Protein AF-A0A2P2E5T2-F1 (afdb_monomer_lite)

Organism: NCBI:txid1445552

Radius of gyration: 20.39 Å; chains: 1; bounding box: 42×88×39 Å

pLDDT: mean 71.61, std 16.49, range [34.34, 92.88]

Sequence (188 aa):
MNSSIAATALTLLLHASSPWVIGQEREVDQGIYMTFQSEQDGWRIWRIDTKAGVECKAAKSAIGRPHATPLGYKDVLDGPAPRTEISAYMTFAIPYGPPAELRLAQDWFGTYRSGETQFRGVGERFFRSMDELQTNRKGLKIIEVNNVSWEYPALHLGMSEINAQFDLTGIDWAEAQVLACYKKNGSR

Foldseek 3Di:
DDDDPDPPPPPPPPPPPPDADAQDWDDPDDQWIKHFHDDDPQKTWIWIQHPVFIWIKIKHFFPPDPDDDGPPDPPDDLDQTWMKMKTWDWDDPPPDDDDTDIDIDIDGDDSDPDWFKWKDQVVGDTDRDPVVCVVPVVPRQKMKIWIWDAPDNVVSHRIDIDITMDGCVCVVVRNVVSVVVCVVTVPD

Structure (mmCIF, N/CA/C/O backbone):
data_AF-A0A2P2E5T2-F1
#
_entry.id   AF-A0A2P2E5T2-F1
#
loop_
_atom_site.group_PDB
_atom_site.id
_atom_site.type_symbol
_atom_site.label_atom_id
_atom_site.label_alt_id
_atom_site.label_comp_id
_atom_site.label_asym_id
_atom_site.label_entity_id
_atom_site.label_seq_id
_atom_site.pdbx_PDB_ins_code
_atom_site.Cartn_x
_atom_site.Cartn_y
_atom_site.Cartn_z
_atom_site.occupancy
_atom_site.B_iso_or_equiv
_atom_site.auth_seq_id
_atom_site.auth_comp_id
_atom_site.auth_asym_id
_atom_site.auth_atom_id
_atom_site.pdbx_PDB_model_num
ATOM 1 N N . MET A 1 1 ? -18.827 -61.818 -14.696 1.00 40.28 1 MET A N 1
ATOM 2 C CA . MET A 1 1 ? -19.017 -60.511 -15.359 1.00 40.28 1 MET A CA 1
ATOM 3 C C . MET A 1 1 ? -18.487 -59.462 -14.398 1.00 40.28 1 MET A C 1
ATOM 5 O O . MET A 1 1 ? -19.160 -59.154 -13.427 1.00 40.28 1 MET A O 1
ATOM 9 N N . ASN A 1 2 ? -17.236 -59.040 -14.590 1.00 38.91 2 ASN A N 1
ATOM 10 C CA . ASN A 1 2 ? -16.532 -58.130 -13.686 1.00 38.91 2 ASN A CA 1
ATOM 11 C C . ASN A 1 2 ? -16.528 -56.737 -14.312 1.00 38.91 2 ASN A C 1
ATOM 13 O O . ASN A 1 2 ? -15.791 -56.498 -15.265 1.00 38.91 2 ASN A O 1
ATOM 17 N N . SER A 1 3 ? -17.351 -55.835 -13.791 1.00 41.19 3 SER A N 1
ATOM 18 C CA . SER A 1 3 ? -17.330 -54.425 -14.174 1.00 41.19 3 SER A CA 1
ATOM 19 C C . SER A 1 3 ? -16.489 -53.657 -13.160 1.00 41.19 3 SER A C 1
ATOM 21 O O . SER A 1 3 ? -16.992 -53.182 -12.147 1.00 41.19 3 SER A O 1
ATOM 23 N N . SER A 1 4 ? -15.185 -53.566 -13.426 1.00 44.66 4 SER A N 1
ATOM 24 C CA . SER A 1 4 ? -14.295 -52.615 -12.759 1.00 44.66 4 SER A CA 1
ATOM 25 C C . SER A 1 4 ? -14.594 -51.215 -13.289 1.00 44.66 4 SER A C 1
ATOM 27 O O . SER A 1 4 ? -14.229 -50.879 -14.413 1.00 44.66 4 SER A O 1
ATOM 29 N N . ILE A 1 5 ? -15.264 -50.396 -12.482 1.00 52.09 5 ILE A N 1
ATOM 30 C CA . ILE A 1 5 ? -15.344 -48.954 -12.715 1.00 52.09 5 ILE A CA 1
ATOM 31 C C . ILE A 1 5 ? -14.012 -48.373 -12.243 1.00 52.09 5 ILE A C 1
ATOM 33 O O . ILE A 1 5 ? -13.738 -48.295 -11.046 1.00 52.09 5 ILE A O 1
ATOM 37 N N . ALA A 1 6 ? -13.150 -48.038 -13.200 1.00 48.81 6 ALA A N 1
ATOM 38 C CA . ALA A 1 6 ? -11.916 -47.316 -12.948 1.00 48.81 6 ALA A CA 1
ATOM 39 C C . ALA A 1 6 ? -12.261 -45.912 -12.433 1.00 48.81 6 ALA A C 1
ATOM 41 O O . ALA A 1 6 ? -12.835 -45.096 -13.151 1.00 48.81 6 ALA A O 1
ATOM 42 N N . ALA A 1 7 ? -11.918 -45.639 -11.176 1.00 49.28 7 ALA A N 1
ATOM 43 C CA . ALA A 1 7 ? -11.944 -44.297 -10.622 1.00 49.28 7 ALA A CA 1
ATOM 44 C C . ALA A 1 7 ? -10.795 -43.494 -11.246 1.00 49.28 7 ALA A C 1
ATOM 46 O O . ALA A 1 7 ? -9.635 -43.632 -10.860 1.00 49.28 7 ALA A O 1
ATOM 47 N N . THR A 1 8 ? -11.105 -42.670 -12.243 1.00 49.97 8 THR A N 1
ATOM 48 C CA . THR A 1 8 ? -10.179 -41.651 -12.735 1.00 49.97 8 THR A CA 1
ATOM 49 C C . THR A 1 8 ? -10.057 -40.573 -11.659 1.00 49.97 8 THR A C 1
ATOM 51 O O . THR A 1 8 ? -10.902 -39.688 -11.547 1.00 49.97 8 THR A O 1
ATOM 54 N N . ALA A 1 9 ? -9.021 -40.669 -10.826 1.00 50.06 9 ALA A N 1
ATOM 55 C CA . ALA A 1 9 ? -8.616 -39.587 -9.941 1.00 50.06 9 ALA A CA 1
ATOM 56 C C . ALA A 1 9 ? -8.079 -38.441 -10.809 1.00 50.06 9 ALA A C 1
ATOM 58 O O . ALA A 1 9 ? -6.946 -38.475 -11.285 1.00 50.06 9 ALA A O 1
ATOM 59 N N . LEU A 1 10 ? -8.928 -37.448 -11.066 1.00 46.69 10 LEU A N 1
ATOM 60 C CA . LEU A 1 10 ? -8.540 -36.200 -11.704 1.00 46.69 10 LEU A CA 1
ATOM 61 C C . LEU A 1 10 ? -7.754 -35.377 -10.674 1.00 46.69 10 LEU A C 1
ATOM 63 O O . LEU A 1 10 ? -8.331 -34.666 -9.853 1.00 46.69 10 LEU A O 1
ATOM 67 N N . THR A 1 11 ? -6.430 -35.508 -10.674 1.00 45.78 11 THR A N 1
ATOM 68 C CA . THR A 1 11 ? -5.537 -34.625 -9.921 1.00 45.78 11 THR A CA 1
ATOM 69 C C . THR A 1 11 ? -5.628 -33.235 -10.546 1.00 45.78 11 THR A C 1
ATOM 71 O O . THR A 1 11 ? -4.934 -32.924 -11.513 1.00 45.78 11 THR A O 1
ATOM 74 N N . LEU A 1 12 ? -6.513 -32.386 -10.016 1.00 42.38 12 LEU A N 1
ATOM 75 C CA . LEU A 1 12 ? -6.418 -30.948 -10.228 1.00 42.38 12 LEU A CA 1
ATOM 76 C C . LEU A 1 12 ? -5.075 -30.497 -9.649 1.00 42.38 12 LEU A C 1
ATOM 78 O O . LEU A 1 12 ? -4.926 -30.319 -8.441 1.00 42.38 12 LEU A O 1
ATOM 82 N N . LEU A 1 13 ? -4.092 -30.323 -10.530 1.00 36.69 13 LEU A N 1
ATOM 83 C CA . LEU A 1 13 ? -2.918 -29.503 -10.277 1.00 36.69 13 LEU A CA 1
ATOM 84 C C . LEU A 1 13 ? -3.413 -28.070 -10.062 1.00 36.69 13 LEU A C 1
ATOM 86 O O . LEU A 1 13 ? -3.475 -27.261 -10.991 1.00 36.69 13 LEU A O 1
ATOM 90 N N . LEU A 1 14 ? -3.795 -27.773 -8.818 1.00 40.16 14 LEU A N 1
ATOM 91 C CA . LEU A 1 14 ? -3.756 -26.425 -8.276 1.00 40.16 14 LEU A CA 1
ATOM 92 C C . LEU A 1 14 ? -2.361 -25.897 -8.603 1.00 40.16 14 LEU A C 1
ATOM 94 O O . LEU A 1 14 ? -1.375 -26.306 -7.989 1.00 40.16 14 LEU A O 1
ATOM 98 N N . HIS A 1 15 ? -2.277 -25.031 -9.611 1.00 36.50 15 HIS A N 1
ATOM 99 C CA . HIS A 1 15 ? -1.115 -24.191 -9.845 1.00 36.50 15 HIS A CA 1
ATOM 100 C C . HIS A 1 15 ? -1.043 -23.222 -8.665 1.00 36.50 15 HIS A C 1
ATOM 102 O O . HIS A 1 15 ? -1.437 -22.063 -8.762 1.00 36.50 15 HIS A O 1
ATOM 108 N N . ALA A 1 16 ? -0.611 -23.730 -7.510 1.00 41.41 16 ALA A N 1
ATOM 109 C CA . ALA A 1 16 ? -0.182 -22.909 -6.404 1.00 41.41 16 ALA A CA 1
ATOM 110 C C . ALA A 1 16 ? 0.998 -22.109 -6.948 1.00 41.41 16 ALA A C 1
ATOM 112 O O . ALA A 1 16 ? 2.084 -22.647 -7.174 1.00 41.41 16 ALA A O 1
ATOM 113 N N . SER A 1 17 ? 0.742 -20.845 -7.270 1.00 52.97 17 SER A N 1
ATOM 114 C CA . SER A 1 17 ? 1.774 -19.888 -7.626 1.00 52.97 17 SER A CA 1
ATOM 115 C C . SER A 1 17 ? 2.878 -19.996 -6.579 1.00 52.97 17 SER A C 1
ATOM 117 O O . SER A 1 17 ? 2.622 -19.858 -5.383 1.00 52.97 17 SER A O 1
ATOM 119 N N . SER A 1 18 ? 4.098 -20.327 -7.018 1.00 55.28 18 SER A N 1
ATOM 120 C CA . SER A 1 18 ? 5.214 -20.502 -6.089 1.00 55.28 18 SER A CA 1
ATOM 121 C C . SER A 1 18 ? 5.335 -19.236 -5.240 1.00 55.28 18 SER A C 1
ATOM 123 O O . SER A 1 18 ? 5.485 -18.151 -5.831 1.00 55.28 18 SER A O 1
ATOM 125 N N . PRO A 1 19 ? 5.294 -19.350 -3.897 1.00 72.00 19 PRO A N 1
ATOM 126 C CA . PRO A 1 19 ? 5.387 -18.196 -3.018 1.00 72.00 19 PRO A CA 1
ATOM 127 C C . PRO A 1 19 ? 6.663 -17.412 -3.339 1.00 72.00 19 PRO A C 1
ATOM 129 O O . PRO A 1 19 ? 7.672 -17.981 -3.768 1.00 72.00 19 PRO A O 1
ATOM 132 N N . TRP A 1 20 ? 6.593 -16.090 -3.214 1.00 77.12 20 TRP A N 1
ATOM 133 C CA . TRP A 1 20 ? 7.756 -15.229 -3.397 1.00 77.12 20 TRP A CA 1
ATOM 134 C C . TRP A 1 20 ? 8.713 -15.413 -2.227 1.00 77.12 20 TRP A C 1
ATOM 136 O O . TRP A 1 20 ? 8.290 -15.401 -1.073 1.00 77.12 20 TRP A O 1
ATOM 146 N N . VAL A 1 21 ? 9.999 -15.563 -2.527 1.00 86.56 21 VAL A N 1
ATOM 147 C CA . VAL A 1 21 ? 11.058 -15.581 -1.512 1.00 86.56 21 VAL A CA 1
ATOM 148 C C . VAL A 1 21 ? 11.613 -14.168 -1.360 1.00 86.56 21 VAL A C 1
ATOM 150 O O . VAL A 1 21 ? 11.714 -13.431 -2.339 1.00 86.56 21 VAL A O 1
ATOM 153 N N . ILE A 1 22 ? 11.964 -13.764 -0.141 1.00 89.00 22 ILE A N 1
ATOM 154 C CA . ILE A 1 22 ? 12.614 -12.469 0.093 1.00 89.00 22 ILE A CA 1
ATOM 155 C C . ILE A 1 22 ? 13.922 -12.395 -0.717 1.00 89.00 22 ILE A C 1
ATOM 157 O O . ILE A 1 22 ? 14.701 -13.345 -0.750 1.00 89.00 22 ILE A O 1
ATOM 161 N N . GLY A 1 23 ? 14.145 -11.267 -1.388 1.00 89.06 23 GLY A N 1
ATOM 162 C CA . GLY A 1 23 ? 15.244 -11.025 -2.323 1.00 89.06 23 GLY A CA 1
ATOM 163 C C . GLY A 1 23 ? 14.995 -11.551 -3.738 1.00 89.06 23 GLY A C 1
ATOM 164 O O . GLY A 1 23 ? 15.795 -11.281 -4.629 1.00 89.06 23 GLY A O 1
ATOM 165 N N . GLN A 1 24 ? 13.900 -12.280 -3.975 1.00 86.44 24 GLN A N 1
ATOM 166 C CA . GLN A 1 24 ? 13.587 -12.803 -5.297 1.00 86.44 24 GLN A CA 1
ATOM 167 C C . GLN A 1 24 ? 13.090 -11.697 -6.223 1.00 86.44 24 GLN A C 1
ATOM 169 O O . GLN A 1 24 ? 12.096 -11.035 -5.919 1.00 86.44 24 GLN A O 1
ATOM 174 N N . GLU A 1 25 ? 13.741 -11.573 -7.376 1.00 89.69 25 GLU A N 1
ATOM 175 C CA . GLU A 1 25 ? 13.300 -10.754 -8.500 1.00 89.69 25 GLU A CA 1
ATOM 176 C C . GLU A 1 25 ? 12.585 -11.628 -9.543 1.00 89.69 25 GLU A C 1
ATOM 178 O O . GLU A 1 25 ? 13.016 -12.752 -9.820 1.00 89.69 25 GLU A O 1
ATOM 183 N N . ARG A 1 26 ? 11.480 -11.138 -10.113 1.00 86.25 26 ARG A N 1
ATOM 184 C CA . ARG A 1 26 ? 10.852 -11.726 -11.308 1.00 86.25 26 ARG A CA 1
ATOM 185 C C . ARG A 1 26 ? 10.337 -10.618 -12.221 1.00 86.25 26 ARG A C 1
ATOM 187 O O . ARG A 1 26 ? 9.855 -9.595 -11.735 1.00 86.25 26 ARG A O 1
ATOM 194 N N . GLU A 1 27 ? 10.389 -10.852 -13.527 1.00 86.25 27 GLU A N 1
ATOM 195 C CA . GLU A 1 27 ? 9.642 -10.050 -14.497 1.00 86.25 27 GLU A CA 1
ATOM 196 C C . GLU A 1 27 ? 8.159 -10.411 -14.383 1.00 86.25 27 GLU A C 1
ATOM 198 O O . GLU A 1 27 ? 7.797 -11.589 -14.434 1.00 86.25 27 GLU A O 1
ATOM 203 N N . VAL A 1 28 ? 7.315 -9.410 -14.149 1.00 77.25 28 VAL A N 1
ATOM 204 C CA . VAL A 1 28 ? 5.865 -9.597 -13.956 1.00 77.25 28 VAL A CA 1
ATOM 205 C C . VAL A 1 28 ? 5.050 -9.080 -15.133 1.00 77.25 28 VAL A C 1
ATOM 207 O O . VAL A 1 28 ? 3.918 -9.511 -15.319 1.00 77.25 28 VAL A O 1
ATOM 210 N N . ASP A 1 29 ? 5.642 -8.190 -15.923 1.00 77.69 29 ASP A N 1
ATOM 211 C CA . ASP A 1 29 ? 5.148 -7.708 -17.206 1.00 77.69 29 ASP A CA 1
ATOM 212 C C . ASP A 1 29 ? 6.347 -7.186 -18.015 1.00 77.69 29 ASP A C 1
ATOM 214 O O . ASP A 1 29 ? 7.439 -7.020 -17.467 1.00 77.69 29 ASP A O 1
ATOM 218 N N . GLN A 1 30 ? 6.167 -6.929 -19.308 1.00 81.50 30 GLN A N 1
ATOM 219 C CA . GLN A 1 30 ? 7.235 -6.554 -20.225 1.00 81.50 30 GLN A CA 1
ATOM 220 C C . GLN A 1 30 ? 8.014 -5.321 -19.736 1.00 81.50 30 GLN A C 1
ATOM 222 O O . GLN A 1 30 ? 7.558 -4.179 -19.830 1.00 81.50 30 GLN A O 1
ATOM 227 N N . GLY A 1 31 ? 9.253 -5.541 -19.285 1.00 83.19 31 GLY A N 1
ATOM 228 C CA . GLY A 1 31 ? 10.113 -4.482 -18.754 1.00 83.19 31 GLY A CA 1
ATOM 229 C C . GLY A 1 31 ? 9.682 -3.943 -17.385 1.00 83.19 31 GLY A C 1
ATOM 230 O O . GLY A 1 31 ? 10.078 -2.828 -17.030 1.00 83.19 31 GLY A O 1
ATOM 231 N N . ILE A 1 32 ? 8.877 -4.711 -16.647 1.00 83.75 32 ILE A N 1
ATOM 232 C CA . ILE A 1 32 ? 8.478 -4.458 -15.263 1.00 83.75 32 ILE A CA 1
ATOM 233 C C . ILE A 1 32 ? 8.984 -5.612 -14.404 1.00 83.75 32 ILE A C 1
ATOM 235 O O . ILE A 1 32 ? 8.483 -6.738 -14.463 1.00 83.75 32 ILE A O 1
ATOM 239 N N . TYR A 1 33 ? 9.970 -5.310 -13.570 1.00 86.75 33 TYR A N 1
ATOM 240 C CA . TYR A 1 33 ? 10.569 -6.261 -12.647 1.00 86.75 33 TYR A CA 1
ATOM 241 C C . TYR A 1 33 ? 10.114 -5.959 -11.233 1.00 86.75 33 TYR A C 1
ATOM 243 O O . TYR A 1 33 ? 10.013 -4.809 -10.816 1.00 86.75 33 TYR A O 1
ATOM 251 N N . MET A 1 34 ? 9.844 -7.010 -10.477 1.00 87.12 34 MET A N 1
ATOM 252 C CA . MET A 1 34 ? 9.462 -6.902 -9.083 1.00 87.12 34 MET A CA 1
ATOM 253 C C . MET A 1 34 ? 10.406 -7.684 -8.209 1.00 87.12 34 MET A C 1
ATOM 255 O O . MET A 1 34 ? 10.694 -8.841 -8.498 1.00 87.12 34 MET A O 1
ATOM 259 N N . THR A 1 35 ? 10.799 -7.081 -7.092 1.00 88.88 35 THR A N 1
ATOM 260 C CA . THR A 1 35 ? 11.558 -7.747 -6.038 1.00 88.88 35 THR A CA 1
ATOM 261 C C . THR A 1 35 ? 10.802 -7.706 -4.717 1.00 88.88 35 THR A C 1
ATOM 263 O O . THR A 1 35 ? 10.413 -6.629 -4.254 1.00 88.88 35 THR A O 1
ATOM 266 N N . PHE A 1 36 ? 10.656 -8.862 -4.071 1.00 88.12 36 PHE A N 1
ATOM 267 C CA . PHE A 1 36 ? 10.138 -8.947 -2.706 1.00 88.12 36 PHE A CA 1
ATOM 268 C C . PHE A 1 36 ? 11.248 -8.601 -1.703 1.00 88.12 36 PHE A C 1
ATOM 270 O O . PHE A 1 36 ? 12.168 -9.385 -1.510 1.00 88.12 36 PHE A O 1
ATOM 277 N N . GLN A 1 37 ? 11.217 -7.417 -1.095 1.00 90.06 37 GLN A N 1
ATOM 278 C CA . GLN A 1 37 ? 12.341 -6.884 -0.312 1.00 90.06 37 GLN A CA 1
ATOM 279 C C . GLN A 1 37 ? 12.358 -7.364 1.141 1.00 90.06 37 GLN A C 1
ATOM 281 O O . GLN A 1 37 ? 13.417 -7.704 1.663 1.00 90.06 37 GLN A O 1
ATOM 286 N N . SER A 1 38 ? 11.207 -7.356 1.808 1.00 90.88 38 SER A N 1
ATOM 287 C CA . SER A 1 38 ? 11.093 -7.705 3.227 1.00 90.88 38 SER A CA 1
ATOM 288 C C . SER A 1 38 ? 9.635 -7.900 3.636 1.00 90.88 38 SER A C 1
ATOM 290 O O . SER A 1 38 ? 8.719 -7.442 2.948 1.00 90.88 38 SER A O 1
ATOM 292 N N . GLU A 1 39 ? 9.418 -8.570 4.768 1.00 90.25 39 GLU A N 1
ATOM 293 C CA . GLU A 1 39 ? 8.099 -8.753 5.375 1.00 90.25 39 GLU A CA 1
ATOM 294 C C . GLU A 1 39 ? 8.172 -8.614 6.898 1.00 90.25 39 GLU A C 1
ATOM 296 O O . GLU A 1 39 ? 9.103 -9.128 7.520 1.00 90.25 39 GLU A O 1
ATOM 301 N N . GLN A 1 40 ? 7.187 -7.935 7.489 1.00 91.06 40 GLN A N 1
ATOM 302 C CA . GLN A 1 40 ? 6.985 -7.867 8.936 1.00 91.06 40 GLN A CA 1
ATOM 303 C C . GLN A 1 40 ? 5.499 -7.652 9.242 1.00 91.06 40 GLN A C 1
ATOM 305 O O . GLN A 1 40 ? 4.845 -6.843 8.590 1.00 91.06 40 GLN A O 1
ATOM 310 N N . ASP A 1 41 ? 4.950 -8.373 10.222 1.00 89.44 41 ASP A N 1
ATOM 311 C CA . ASP A 1 41 ? 3.556 -8.219 10.674 1.00 89.44 41 ASP A CA 1
ATOM 312 C C . ASP A 1 41 ? 2.523 -8.288 9.524 1.00 89.44 41 ASP A C 1
ATOM 314 O O . ASP A 1 41 ? 1.512 -7.581 9.510 1.00 89.44 41 ASP A O 1
ATOM 318 N N . GLY A 1 42 ? 2.798 -9.121 8.512 1.00 82.56 42 GLY A N 1
ATOM 319 C CA . GLY A 1 42 ? 1.972 -9.294 7.311 1.00 82.56 42 GLY A CA 1
ATOM 320 C C . GLY A 1 42 ? 2.083 -8.177 6.263 1.00 82.56 42 GLY A C 1
ATOM 321 O O . GLY A 1 42 ? 1.465 -8.289 5.202 1.00 82.56 42 GLY A O 1
ATOM 322 N N . TRP A 1 43 ? 2.862 -7.124 6.524 1.00 86.50 43 TRP A N 1
ATOM 323 C CA . TRP A 1 43 ? 3.235 -6.115 5.534 1.00 86.50 43 TRP A CA 1
ATOM 324 C C . TRP A 1 43 ? 4.389 -6.611 4.677 1.00 86.50 43 TRP A C 1
ATOM 326 O O . TRP A 1 43 ? 5.412 -7.036 5.206 1.00 86.50 43 TRP A O 1
ATOM 336 N N . ARG A 1 44 ? 4.257 -6.490 3.357 1.00 86.38 44 ARG A N 1
ATOM 337 C CA . ARG A 1 44 ? 5.297 -6.849 2.387 1.00 86.38 44 ARG A CA 1
ATOM 338 C C . ARG A 1 44 ? 5.807 -5.639 1.648 1.00 86.38 44 ARG A C 1
ATOM 340 O O . ARG A 1 44 ? 5.004 -4.899 1.087 1.00 86.38 44 ARG A O 1
ATOM 347 N N . ILE A 1 45 ? 7.124 -5.498 1.590 1.00 88.12 45 ILE A N 1
ATOM 348 C CA . ILE A 1 45 ? 7.792 -4.434 0.851 1.00 88.12 45 ILE A CA 1
ATOM 349 C C . ILE A 1 45 ? 8.175 -4.946 -0.530 1.00 88.12 45 ILE A C 1
ATOM 351 O O . ILE A 1 45 ? 8.866 -5.955 -0.675 1.00 88.12 45 ILE A O 1
ATOM 355 N N . TRP A 1 46 ? 7.746 -4.216 -1.546 1.00 86.56 46 TRP A N 1
ATOM 356 C CA . TRP A 1 46 ? 7.999 -4.493 -2.947 1.00 86.56 46 TRP A CA 1
ATOM 357 C C . TRP A 1 46 ? 8.811 -3.360 -3.551 1.00 86.56 46 TRP A C 1
ATOM 359 O O . TRP A 1 46 ? 8.483 -2.186 -3.379 1.00 86.56 46 TRP A O 1
ATOM 369 N N . ARG A 1 47 ? 9.854 -3.730 -4.288 1.00 88.06 47 ARG A N 1
ATOM 370 C CA . ARG A 1 47 ? 10.549 -2.841 -5.217 1.00 88.06 47 ARG A CA 1
ATOM 371 C C . ARG A 1 47 ? 10.081 -3.182 -6.624 1.00 88.06 47 ARG A C 1
ATOM 373 O O . ARG A 1 47 ? 10.055 -4.360 -6.975 1.00 88.06 47 ARG A O 1
ATOM 380 N N . ILE A 1 48 ? 9.697 -2.170 -7.385 1.00 86.44 48 ILE A N 1
ATOM 381 C CA . ILE A 1 48 ? 9.172 -2.299 -8.740 1.00 86.44 48 ILE A CA 1
ATOM 382 C C . ILE A 1 48 ? 10.074 -1.477 -9.648 1.00 86.44 48 ILE A C 1
ATOM 384 O O . ILE A 1 48 ? 10.134 -0.256 -9.537 1.00 86.44 48 ILE A O 1
ATOM 388 N N . ASP A 1 49 ? 10.791 -2.148 -10.530 1.00 86.50 49 ASP A N 1
ATOM 389 C CA . ASP A 1 49 ? 11.688 -1.538 -11.495 1.00 86.50 49 ASP A CA 1
ATOM 390 C C . ASP A 1 49 ? 10.991 -1.482 -12.853 1.00 86.50 49 ASP A C 1
ATOM 392 O O . ASP A 1 49 ? 10.622 -2.506 -13.428 1.00 86.50 49 ASP A O 1
ATOM 396 N N . THR A 1 50 ? 10.807 -0.269 -13.367 1.00 84.25 50 THR A N 1
ATOM 397 C CA . THR A 1 50 ? 10.213 -0.004 -14.680 1.00 84.25 50 THR A CA 1
ATOM 398 C C . THR A 1 50 ? 11.179 0.804 -15.540 1.00 84.25 50 THR A C 1
ATOM 400 O O . THR A 1 50 ? 12.169 1.359 -15.058 1.00 84.25 50 THR A O 1
ATOM 403 N N . LYS A 1 51 ? 10.848 0.972 -16.823 1.00 81.38 51 LYS A N 1
ATOM 404 C CA . LYS A 1 51 ? 11.567 1.910 -17.702 1.00 81.38 51 LYS A CA 1
ATOM 405 C C . LYS A 1 51 ? 11.540 3.360 -17.199 1.00 81.38 51 LYS A C 1
ATOM 407 O O . LYS A 1 51 ? 12.460 4.111 -17.504 1.00 81.38 51 LYS A O 1
ATOM 412 N N . ALA A 1 52 ? 10.494 3.758 -16.470 1.00 79.75 52 ALA A N 1
ATOM 413 C CA . ALA A 1 52 ? 10.335 5.119 -15.960 1.00 79.75 52 ALA A CA 1
ATOM 414 C C . ALA A 1 52 ? 11.127 5.366 -14.666 1.00 79.75 52 ALA A C 1
ATOM 416 O O . ALA A 1 52 ? 11.417 6.513 -14.333 1.00 79.75 52 ALA A O 1
ATOM 417 N N . GLY A 1 53 ? 11.494 4.304 -13.946 1.00 82.19 53 GLY A N 1
ATOM 418 C CA . GLY A 1 53 ? 12.206 4.398 -12.681 1.00 82.19 53 GLY A CA 1
ATOM 419 C C . GLY A 1 53 ? 11.841 3.277 -11.717 1.00 82.19 53 GLY A C 1
ATOM 420 O O . GLY A 1 53 ? 11.217 2.283 -12.092 1.00 82.19 53 GLY A O 1
ATOM 421 N N . VAL A 1 54 ? 12.256 3.465 -10.466 1.00 84.94 54 VAL A N 1
ATOM 422 C CA . VAL A 1 54 ? 12.030 2.521 -9.372 1.00 84.94 54 VAL A CA 1
ATOM 423 C C . VAL A 1 54 ? 10.922 3.046 -8.470 1.00 84.94 54 VAL A C 1
ATOM 425 O O . VAL A 1 54 ? 11.020 4.154 -7.946 1.00 84.94 54 VAL A O 1
ATOM 428 N N . GLU A 1 55 ? 9.904 2.228 -8.243 1.00 82.69 55 GLU A N 1
ATOM 429 C CA . GLU A 1 55 ? 8.853 2.466 -7.260 1.00 82.69 55 GLU A CA 1
ATOM 430 C C . GLU A 1 55 ? 9.018 1.511 -6.073 1.00 82.69 55 GLU A C 1
ATOM 432 O O . GLU A 1 55 ? 9.472 0.374 -6.216 1.00 82.69 55 GLU A O 1
ATOM 437 N N . CYS A 1 56 ? 8.635 1.967 -4.882 1.00 84.69 56 CYS A N 1
ATOM 438 C CA . CYS A 1 56 ? 8.636 1.149 -3.677 1.00 84.69 56 CYS A CA 1
ATOM 439 C C . CYS A 1 56 ? 7.259 1.200 -3.031 1.00 84.69 56 CYS A C 1
ATOM 441 O O . CYS A 1 56 ? 6.706 2.285 -2.839 1.00 84.69 56 CYS A O 1
ATOM 443 N N . LYS A 1 57 ? 6.727 0.029 -2.687 1.00 85.75 57 LYS A N 1
ATOM 444 C CA . LYS A 1 57 ? 5.370 -0.118 -2.163 1.00 85.75 57 LYS A CA 1
ATOM 445 C C . LYS A 1 57 ? 5.342 -1.081 -0.992 1.00 85.75 57 LYS A C 1
ATOM 447 O O . LYS A 1 57 ? 6.027 -2.100 -1.028 1.00 85.75 57 LYS A O 1
ATOM 452 N N . ALA A 1 58 ? 4.535 -0.794 0.021 1.00 85.94 58 ALA A N 1
ATOM 453 C CA . ALA A 1 58 ? 4.168 -1.773 1.035 1.00 85.94 58 ALA A CA 1
ATOM 454 C C . ALA A 1 58 ? 2.736 -2.244 0.801 1.00 85.94 58 ALA A C 1
ATOM 456 O O . ALA A 1 58 ? 1.873 -1.429 0.494 1.00 85.94 58 ALA A O 1
ATOM 457 N N . ALA A 1 59 ? 2.468 -3.534 0.977 1.00 83.81 59 ALA A N 1
ATOM 458 C CA . ALA A 1 59 ? 1.119 -4.077 0.867 1.00 83.81 59 ALA A CA 1
ATOM 459 C C . ALA A 1 59 ? 0.794 -5.028 2.018 1.00 83.81 59 ALA A C 1
ATOM 461 O O . ALA A 1 59 ? 1.636 -5.837 2.415 1.00 83.81 59 ALA A O 1
ATOM 462 N N . LYS A 1 60 ? -0.447 -4.966 2.506 1.00 83.75 60 LYS A N 1
ATOM 463 C CA . LYS A 1 60 ? -1.011 -5.913 3.479 1.00 83.75 60 LYS A CA 1
ATOM 464 C C . LYS A 1 60 ? -2.412 -6.332 3.044 1.00 83.75 60 LYS A C 1
ATOM 466 O O . LYS A 1 60 ? -3.169 -5.567 2.446 1.00 83.75 60 LYS A O 1
ATOM 471 N N . SER A 1 61 ? -2.737 -7.595 3.285 1.00 79.50 61 SER A N 1
ATOM 472 C CA . SER A 1 61 ? -4.033 -8.177 2.922 1.00 79.50 61 SER A CA 1
ATOM 473 C C . SER A 1 61 ? -5.035 -8.018 4.059 1.00 79.50 61 SER A C 1
ATOM 475 O O . SER A 1 61 ? -4.644 -7.917 5.223 1.00 79.50 61 SER A O 1
ATOM 477 N N . ALA A 1 62 ? -6.324 -7.996 3.724 1.00 82.00 62 ALA A N 1
ATOM 478 C CA . ALA A 1 62 ? -7.372 -8.010 4.734 1.00 82.00 62 ALA A CA 1
ATOM 479 C C . ALA A 1 62 ? -7.324 -9.292 5.585 1.00 82.00 62 ALA A C 1
ATOM 481 O O . ALA A 1 62 ? -6.917 -10.361 5.119 1.00 82.00 62 ALA A O 1
ATOM 482 N N . ILE A 1 63 ? -7.772 -9.187 6.835 1.00 83.00 63 ILE A N 1
ATOM 483 C CA . ILE A 1 63 ? -7.839 -10.298 7.786 1.00 83.00 63 ILE A CA 1
ATOM 484 C C . ILE A 1 63 ? -8.659 -11.447 7.181 1.00 83.00 63 ILE A C 1
ATOM 486 O O . ILE A 1 63 ? -9.742 -11.246 6.631 1.00 83.00 63 ILE A O 1
ATOM 490 N N . GLY A 1 64 ? -8.128 -12.669 7.279 1.00 75.38 64 GLY A N 1
ATOM 491 C CA . GLY A 1 64 ? -8.797 -13.882 6.802 1.00 75.38 64 GLY A CA 1
ATOM 492 C C . GLY A 1 64 ? -8.831 -14.052 5.278 1.00 75.38 64 GLY A C 1
ATOM 493 O O . GLY A 1 64 ? -9.483 -14.976 4.795 1.00 75.38 64 GLY A O 1
ATOM 494 N N . ARG A 1 65 ? -8.145 -13.197 4.505 1.00 69.62 65 ARG A N 1
ATOM 495 C CA . ARG A 1 65 ? -8.057 -13.313 3.042 1.00 69.62 65 ARG A CA 1
ATOM 496 C C . ARG A 1 65 ? -6.647 -13.735 2.607 1.00 69.62 65 ARG A C 1
ATOM 498 O O . ARG A 1 65 ? -5.669 -13.188 3.120 1.00 69.62 65 ARG A O 1
ATOM 505 N N . PRO A 1 66 ? -6.515 -14.691 1.666 1.00 60.97 66 PRO A N 1
ATOM 506 C CA . PRO A 1 66 ? -5.220 -15.046 1.100 1.00 60.97 66 PRO A CA 1
ATOM 507 C C . PRO A 1 66 ? -4.628 -13.866 0.322 1.00 60.97 66 PRO A C 1
ATOM 509 O O . PRO A 1 66 ? -5.342 -12.996 -0.175 1.00 60.97 66 PRO A O 1
ATOM 512 N N . HIS A 1 67 ? -3.300 -13.836 0.266 1.00 57.12 67 HIS A N 1
ATOM 513 C CA . HIS A 1 67 ? -2.537 -12.639 -0.052 1.00 57.12 67 HIS A CA 1
ATOM 514 C C . HIS A 1 67 ? -2.757 -12.046 -1.444 1.00 57.12 67 HIS A C 1
ATOM 516 O O . HIS A 1 67 ? -2.832 -12.761 -2.441 1.00 57.12 67 HIS A O 1
ATOM 522 N N . ALA A 1 68 ? -2.711 -10.713 -1.503 1.00 55.25 68 ALA A N 1
ATOM 523 C CA . ALA A 1 68 ? -2.605 -9.977 -2.752 1.00 55.25 68 ALA A CA 1
ATOM 524 C C . ALA A 1 68 ? -1.247 -10.249 -3.426 1.00 55.25 68 ALA A C 1
ATOM 526 O O . ALA A 1 68 ? -0.183 -10.151 -2.812 1.00 55.25 68 ALA A O 1
ATOM 527 N N . THR A 1 69 ? -1.348 -10.635 -4.689 1.00 54.56 69 THR A N 1
ATOM 528 C CA . THR A 1 69 ? -0.325 -10.940 -5.691 1.00 54.56 69 THR A CA 1
ATOM 529 C C . THR A 1 69 ? 0.842 -9.941 -5.769 1.00 54.56 69 THR A C 1
ATOM 531 O O . THR A 1 69 ? 0.715 -8.800 -5.321 1.00 54.56 69 THR A O 1
ATOM 534 N N . PRO A 1 70 ? 1.978 -10.342 -6.383 1.00 50.75 70 PRO A N 1
ATOM 535 C CA . PRO A 1 70 ? 3.036 -9.409 -6.767 1.00 50.75 70 PRO A CA 1
ATOM 536 C C . PRO A 1 70 ? 2.456 -8.281 -7.629 1.00 50.75 70 PRO A C 1
ATOM 538 O O . PRO A 1 70 ? 1.824 -8.527 -8.655 1.00 50.75 70 PRO A O 1
ATOM 541 N N . LEU A 1 71 ? 2.630 -7.051 -7.151 1.00 54.00 71 LEU A N 1
ATOM 542 C CA . LEU A 1 71 ? 2.180 -5.782 -7.726 1.00 54.00 71 LEU A CA 1
ATOM 543 C C . LEU A 1 71 ? 2.821 -5.474 -9.098 1.00 54.00 71 LEU A C 1
ATOM 545 O O . LEU A 1 71 ? 3.659 -4.586 -9.222 1.00 54.00 71 LEU A O 1
ATOM 549 N N . GLY A 1 72 ? 2.425 -6.203 -10.137 1.00 42.06 72 GLY A N 1
ATOM 550 C CA . GLY A 1 72 ? 2.792 -5.939 -11.528 1.00 42.06 72 GLY A CA 1
ATOM 551 C C . GLY A 1 72 ? 1.789 -5.007 -12.186 1.00 42.06 72 GLY A C 1
ATOM 552 O O . GLY A 1 72 ? 0.908 -5.458 -12.902 1.00 42.06 72 GLY A O 1
ATOM 553 N N . TYR A 1 73 ? 1.898 -3.722 -11.850 1.00 46.16 73 TYR A N 1
ATOM 554 C CA . TYR A 1 73 ? 1.417 -2.579 -12.633 1.00 46.16 73 TYR A CA 1
ATOM 555 C C . TYR A 1 73 ? -0.029 -2.677 -13.190 1.00 46.16 73 TYR A C 1
ATOM 557 O O . TYR A 1 73 ? -0.275 -2.849 -14.375 1.00 46.16 73 TYR A O 1
ATOM 565 N N . LYS A 1 74 ? -1.005 -2.488 -12.294 1.00 45.28 74 LYS A N 1
ATOM 566 C CA . LYS A 1 74 ? -2.416 -2.100 -12.534 1.00 45.28 74 LYS A CA 1
ATOM 567 C C . LYS A 1 74 ? -3.391 -3.031 -13.298 1.00 45.28 74 LYS A C 1
ATOM 569 O O . LYS A 1 74 ? -4.521 -3.099 -12.835 1.00 45.28 74 LYS A O 1
ATOM 574 N N . ASP A 1 75 ? -3.050 -3.771 -14.356 1.00 39.97 75 ASP A N 1
ATOM 575 C CA . ASP A 1 75 ? -4.070 -4.011 -15.414 1.00 39.97 75 ASP A CA 1
ATOM 576 C C . ASP A 1 75 ? -4.484 -5.461 -15.790 1.00 39.97 75 ASP A C 1
ATOM 578 O O . ASP A 1 75 ? -5.046 -5.664 -16.864 1.00 39.97 75 ASP A O 1
ATOM 582 N N . VAL A 1 76 ? -4.333 -6.487 -14.937 1.00 35.06 76 VAL A N 1
ATOM 583 C CA . VAL A 1 76 ? -4.974 -7.810 -15.224 1.00 35.06 76 VAL A CA 1
ATOM 584 C C . VAL A 1 76 ? -5.919 -8.298 -14.120 1.00 35.06 76 VAL A C 1
ATOM 586 O O . VAL A 1 76 ? -6.839 -9.069 -14.379 1.00 35.06 76 VAL A O 1
ATOM 589 N N . LEU A 1 77 ? -5.719 -7.855 -12.878 1.00 34.34 77 LEU A N 1
ATOM 590 C CA . LEU A 1 77 ? -6.385 -8.387 -11.692 1.00 34.34 77 LEU A CA 1
ATOM 591 C C . LEU A 1 77 ? -6.446 -7.302 -10.601 1.00 34.34 77 LEU A C 1
ATOM 593 O O . LEU A 1 77 ? -5.670 -7.353 -9.641 1.00 34.34 77 LEU A O 1
ATOM 597 N N . ASP A 1 78 ? -7.413 -6.385 -10.651 1.00 44.53 78 ASP A N 1
ATOM 598 C CA . ASP A 1 78 ? -8.059 -5.940 -9.403 1.00 44.53 78 ASP A CA 1
ATOM 599 C C . ASP A 1 78 ? -8.770 -7.173 -8.808 1.00 44.53 78 ASP A C 1
ATOM 601 O O . ASP A 1 78 ? -9.988 -7.313 -8.840 1.00 44.53 78 ASP A O 1
ATOM 605 N N . GLY A 1 79 ? -7.980 -8.168 -8.384 1.00 45.78 79 GLY A N 1
ATOM 606 C CA . GLY A 1 79 ? -8.474 -9.441 -7.888 1.00 45.78 79 GLY A CA 1
ATOM 607 C C . GLY A 1 79 ? -9.431 -9.205 -6.718 1.00 45.78 79 GLY A C 1
ATOM 608 O O . GLY A 1 79 ? -9.303 -8.204 -6.015 1.00 45.78 79 GLY A O 1
ATOM 609 N N . PRO A 1 80 ? -10.361 -10.135 -6.443 1.00 46.41 80 PRO A N 1
ATOM 610 C CA . PRO A 1 80 ? -11.496 -9.909 -5.541 1.00 46.41 80 PRO A CA 1
ATOM 611 C C . PRO A 1 80 ? -11.116 -9.723 -4.060 1.00 46.41 80 PRO A C 1
ATOM 613 O O . PRO A 1 80 ? -11.992 -9.655 -3.200 1.00 46.41 80 PRO A O 1
ATOM 616 N N . ALA A 1 81 ? -9.823 -9.721 -3.725 1.00 56.62 81 ALA A N 1
ATOM 617 C CA . ALA A 1 81 ? -9.338 -9.701 -2.357 1.00 56.62 81 ALA A CA 1
ATOM 618 C C . ALA A 1 81 ? -8.997 -8.264 -1.925 1.00 56.62 81 ALA A C 1
ATOM 620 O O . ALA A 1 81 ? -8.062 -7.670 -2.468 1.00 56.62 81 ALA A O 1
ATOM 621 N N . PRO A 1 82 ? -9.691 -7.724 -0.912 1.00 65.06 82 PRO A N 1
ATOM 622 C CA . PRO A 1 82 ? -9.390 -6.404 -0.374 1.00 65.06 82 PRO A CA 1
ATOM 623 C C . PRO A 1 82 ? -7.939 -6.317 0.116 1.00 65.06 82 PRO A C 1
ATOM 625 O O . PRO A 1 82 ? -7.462 -7.187 0.858 1.00 65.06 82 PRO A O 1
ATOM 628 N N . ARG A 1 83 ? -7.239 -5.252 -0.285 1.00 67.50 83 ARG A N 1
ATOM 629 C CA . ARG A 1 83 ? -5.847 -4.979 0.100 1.00 67.50 83 ARG A CA 1
ATOM 630 C C . ARG A 1 83 ? -5.643 -3.506 0.436 1.00 67.50 83 ARG A C 1
ATOM 632 O O . ARG A 1 83 ? -6.365 -2.647 -0.063 1.00 67.50 83 ARG A O 1
ATOM 639 N N . THR A 1 84 ? -4.622 -3.234 1.236 1.00 68.38 84 THR A N 1
ATOM 640 C CA . THR A 1 84 ? -4.117 -1.881 1.481 1.00 68.38 84 THR A CA 1
ATOM 641 C C . THR A 1 84 ? -2.699 -1.757 0.937 1.00 68.38 84 THR A C 1
ATOM 643 O O . THR A 1 84 ? -1.908 -2.701 1.049 1.00 68.38 84 THR A O 1
ATOM 646 N N . GLU A 1 85 ? -2.404 -0.624 0.307 1.00 71.88 85 GLU A N 1
ATOM 647 C CA . GLU A 1 85 ? -1.112 -0.284 -0.281 1.00 71.88 85 GLU A CA 1
ATOM 648 C C . GLU A 1 85 ? -0.608 1.048 0.282 1.00 71.88 85 GLU A C 1
ATOM 650 O O . GLU A 1 85 ? -1.368 2.002 0.426 1.00 71.88 85 GLU A O 1
ATOM 655 N N . ILE A 1 86 ? 0.692 1.122 0.561 1.00 70.94 86 ILE A N 1
ATOM 656 C CA . ILE A 1 86 ? 1.395 2.352 0.919 1.00 70.94 86 ILE A CA 1
ATOM 657 C C . ILE A 1 86 ? 2.455 2.613 -0.145 1.00 70.94 86 ILE A C 1
ATOM 659 O O . ILE A 1 86 ? 3.328 1.774 -0.370 1.00 70.94 86 ILE A O 1
ATOM 663 N N . SER A 1 87 ? 2.402 3.792 -0.754 1.00 71.12 87 SER A N 1
ATOM 664 C CA . SER A 1 87 ? 3.335 4.247 -1.786 1.00 71.12 87 SER A CA 1
ATOM 665 C C . SER A 1 87 ? 3.946 5.590 -1.384 1.00 71.12 87 SER A C 1
ATOM 667 O O . SER A 1 87 ? 3.276 6.411 -0.765 1.00 71.12 87 SER A O 1
ATOM 669 N N . ALA A 1 88 ? 5.207 5.848 -1.736 1.00 67.06 88 ALA A N 1
ATOM 670 C CA . ALA A 1 88 ? 5.825 7.167 -1.570 1.00 67.06 88 ALA A CA 1
ATOM 671 C C . ALA A 1 88 ? 5.891 7.911 -2.906 1.00 67.06 88 ALA A C 1
ATOM 673 O O . ALA A 1 88 ? 6.232 7.320 -3.929 1.00 67.06 88 ALA A O 1
ATOM 674 N N . TYR A 1 89 ? 5.596 9.210 -2.890 1.00 62.75 89 TYR A N 1
ATOM 675 C CA . TYR A 1 89 ? 5.640 10.071 -4.068 1.00 62.75 89 TYR A CA 1
ATOM 676 C C . TYR A 1 89 ? 6.105 11.481 -3.700 1.00 62.75 89 TYR A C 1
ATOM 678 O O . TYR A 1 89 ? 5.849 11.978 -2.603 1.00 62.75 89 TYR A O 1
ATOM 686 N N . MET A 1 90 ? 6.806 12.138 -4.622 1.00 50.94 90 MET A N 1
ATOM 687 C CA . MET A 1 90 ? 7.157 13.550 -4.487 1.00 50.94 90 MET A CA 1
ATOM 688 C C . MET A 1 90 ? 6.015 14.424 -4.993 1.00 50.94 90 MET A C 1
ATOM 690 O O . MET A 1 90 ? 5.592 14.300 -6.143 1.00 50.94 90 MET A O 1
ATOM 694 N N . THR A 1 91 ? 5.547 15.345 -4.156 1.00 47.66 91 THR A N 1
ATOM 695 C CA . THR A 1 91 ? 4.653 16.417 -4.597 1.00 47.66 91 THR A CA 1
ATOM 696 C C . THR A 1 91 ? 5.439 17.694 -4.814 1.00 47.66 91 THR A C 1
ATOM 698 O O . THR A 1 91 ? 6.097 18.185 -3.897 1.00 47.66 91 THR A O 1
ATOM 701 N N . PHE A 1 92 ? 5.323 18.259 -6.012 1.00 44.22 92 PHE A N 1
ATOM 702 C CA . PHE A 1 92 ? 5.776 19.615 -6.290 1.00 44.22 92 PHE A CA 1
ATOM 703 C C . PHE A 1 92 ? 4.635 20.570 -5.971 1.00 44.22 92 PHE A C 1
ATOM 705 O O . PHE A 1 92 ? 3.559 20.496 -6.570 1.00 44.22 92 PHE A O 1
ATOM 712 N N . ALA A 1 93 ? 4.854 21.460 -5.013 1.00 42.75 93 ALA A N 1
ATOM 713 C CA . ALA A 1 93 ? 3.912 22.526 -4.747 1.00 42.75 93 ALA A CA 1
ATOM 714 C C . ALA A 1 93 ? 4.032 23.565 -5.871 1.00 42.75 93 ALA A C 1
ATOM 716 O O . ALA A 1 93 ? 4.760 24.531 -5.714 1.00 42.75 93 ALA A O 1
ATOM 717 N N . ILE A 1 94 ? 3.277 23.424 -6.973 1.00 41.47 94 ILE A N 1
ATOM 718 C CA . ILE A 1 94 ? 3.152 24.447 -8.044 1.00 41.47 94 ILE A CA 1
ATOM 719 C C . ILE A 1 94 ? 4.531 24.728 -8.739 1.00 41.47 94 ILE A C 1
ATOM 721 O O . ILE A 1 94 ? 5.574 24.344 -8.218 1.00 41.47 94 ILE A O 1
ATOM 725 N N . PRO A 1 95 ? 4.635 25.359 -9.930 1.00 51.00 95 PRO A N 1
ATOM 726 C CA . PRO A 1 95 ? 5.933 25.533 -10.609 1.00 51.00 95 PRO A CA 1
ATOM 727 C C . PRO A 1 95 ? 6.970 26.387 -9.851 1.00 51.00 95 PRO A C 1
ATOM 729 O O . PRO A 1 95 ? 8.115 26.464 -10.284 1.00 51.00 95 PRO A O 1
ATOM 732 N N . TYR A 1 96 ? 6.582 27.032 -8.743 1.00 48.16 96 TYR A N 1
ATOM 733 C CA . TYR A 1 96 ? 7.407 27.984 -7.986 1.00 48.16 96 TYR A CA 1
ATOM 734 C C . TYR A 1 96 ? 7.285 27.855 -6.454 1.00 48.16 96 TYR A C 1
ATOM 736 O O . TYR A 1 96 ? 7.662 28.782 -5.738 1.00 48.16 96 TYR A O 1
ATOM 744 N N . GLY A 1 97 ? 6.707 26.772 -5.927 1.00 48.47 97 GLY A N 1
ATOM 745 C CA . GLY A 1 97 ? 6.527 26.608 -4.479 1.00 48.47 97 GLY A CA 1
ATOM 746 C C . GLY A 1 97 ? 7.664 25.852 -3.779 1.00 48.47 97 GLY A C 1
ATOM 747 O O . GLY A 1 97 ? 8.699 25.586 -4.392 1.00 48.47 97 GLY A O 1
ATOM 748 N N . PRO A 1 98 ? 7.500 25.566 -2.469 1.00 47.25 98 PRO A N 1
ATOM 749 C CA . PRO A 1 98 ? 8.535 24.984 -1.610 1.00 47.25 98 PRO A CA 1
ATOM 750 C C . PRO A 1 98 ? 9.120 23.675 -2.171 1.00 47.25 98 PRO A C 1
ATOM 752 O O . PRO A 1 98 ? 8.490 23.038 -3.023 1.00 47.25 98 PRO A O 1
ATOM 755 N N . PRO A 1 99 ? 10.327 23.271 -1.715 1.00 55.00 99 PRO A N 1
ATOM 756 C CA . PRO A 1 99 ? 11.017 22.093 -2.234 1.00 55.00 99 PRO A CA 1
ATOM 757 C C . PRO A 1 99 ? 10.113 20.864 -2.191 1.00 55.00 99 PRO A C 1
ATOM 759 O O . PRO A 1 99 ? 9.291 20.730 -1.288 1.00 55.00 99 PRO A O 1
ATOM 762 N N . ALA A 1 100 ? 10.280 19.979 -3.177 1.00 63.78 100 ALA A N 1
ATOM 763 C CA . ALA A 1 100 ? 9.483 18.769 -3.309 1.00 63.78 100 ALA A CA 1
ATOM 764 C C . ALA A 1 100 ? 9.394 18.019 -1.972 1.00 63.78 100 ALA A C 1
ATOM 766 O O . ALA A 1 100 ? 10.399 17.538 -1.444 1.00 63.78 100 ALA A O 1
ATOM 767 N N . GLU A 1 101 ? 8.185 17.933 -1.423 1.00 65.88 101 GLU A N 1
ATOM 768 C CA . GLU A 1 101 ? 7.938 17.187 -0.197 1.00 65.88 101 GLU A CA 1
ATOM 769 C C . GLU A 1 101 ? 7.661 15.729 -0.555 1.00 65.88 101 GLU A C 1
ATOM 771 O O . GLU A 1 101 ? 6.852 15.423 -1.437 1.00 65.88 101 GLU A O 1
ATOM 776 N N . LEU A 1 102 ? 8.350 14.819 0.135 1.00 67.38 102 LEU A N 1
ATOM 777 C CA . LEU A 1 102 ? 8.075 13.394 0.045 1.00 67.38 102 LEU A CA 1
ATOM 778 C C . LEU A 1 102 ? 6.816 13.090 0.856 1.00 67.38 102 LEU A C 1
ATOM 780 O O . LEU A 1 102 ? 6.798 13.280 2.073 1.00 67.38 102 LEU A O 1
ATOM 784 N N . ARG A 1 103 ? 5.778 12.603 0.182 1.00 72.56 103 ARG A N 1
ATOM 785 C CA . ARG A 1 103 ? 4.503 12.219 0.786 1.00 72.56 103 ARG A CA 1
ATOM 786 C C . ARG A 1 103 ? 4.266 10.722 0.660 1.00 72.56 103 ARG A C 1
ATOM 788 O O . ARG A 1 103 ? 4.755 10.076 -0.264 1.00 72.56 103 ARG A O 1
ATOM 795 N N . LEU A 1 104 ? 3.502 10.185 1.607 1.00 72.56 104 LEU A N 1
ATOM 796 C CA . LEU A 1 104 ? 2.968 8.831 1.543 1.00 72.56 104 LEU A CA 1
ATOM 797 C C . LEU A 1 104 ? 1.520 8.885 1.062 1.00 72.56 104 LEU A C 1
ATOM 799 O O . LEU A 1 104 ? 0.721 9.662 1.578 1.00 72.56 104 LEU A O 1
ATOM 803 N N . ALA A 1 105 ? 1.199 8.057 0.076 1.00 70.75 105 ALA A N 1
ATOM 804 C CA . ALA A 1 105 ? -0.160 7.743 -0.333 1.00 70.75 105 ALA A CA 1
ATOM 805 C C . ALA A 1 105 ? -0.535 6.408 0.298 1.00 70.75 105 ALA A C 1
ATOM 807 O O . ALA A 1 105 ? 0.282 5.483 0.322 1.00 70.75 105 ALA A O 1
ATOM 808 N N . GLN A 1 106 ? -1.764 6.317 0.797 1.00 72.06 106 GLN A N 1
ATOM 809 C CA . GLN A 1 106 ? -2.341 5.061 1.252 1.00 72.06 106 GLN A CA 1
ATOM 810 C C . GLN A 1 106 ? -3.590 4.777 0.443 1.00 72.06 106 GLN A C 1
ATOM 812 O O . GLN A 1 106 ? -4.578 5.504 0.551 1.00 72.06 106 GLN A O 1
ATOM 817 N N . ASP A 1 107 ? -3.532 3.710 -0.338 1.00 72.94 107 ASP A N 1
ATOM 818 C CA . ASP A 1 107 ? -4.637 3.265 -1.163 1.00 72.94 107 ASP A CA 1
ATOM 819 C C . ASP A 1 107 ? -5.275 2.039 -0.511 1.00 72.94 107 ASP A C 1
ATOM 821 O O . ASP A 1 107 ? -4.653 0.991 -0.326 1.00 72.94 107 ASP A O 1
ATOM 825 N N . TRP A 1 108 ? -6.544 2.183 -0.145 1.00 69.69 108 TRP A N 1
ATOM 826 C CA . TRP A 1 108 ? -7.341 1.135 0.481 1.00 69.69 108 TRP A CA 1
ATOM 827 C C . TRP A 1 108 ? -8.330 0.638 -0.564 1.00 69.69 108 TRP A C 1
ATOM 829 O O . TRP A 1 108 ? -9.362 1.261 -0.810 1.00 69.69 108 TRP A O 1
ATOM 839 N N . PHE A 1 109 ? -7.971 -0.445 -1.246 1.00 66.44 109 PHE A N 1
ATOM 840 C CA . PHE A 1 109 ? -8.704 -0.904 -2.418 1.00 66.44 109 PHE A CA 1
ATOM 841 C C . PHE A 1 109 ? -9.927 -1.733 -2.014 1.00 66.44 109 PHE A C 1
ATOM 843 O O . PHE A 1 109 ? -9.795 -2.838 -1.478 1.00 66.44 109 PHE A O 1
ATOM 850 N N . GLY A 1 110 ? -11.111 -1.220 -2.353 1.00 51.69 110 GLY A N 1
ATOM 851 C CA . GLY A 1 110 ? -12.178 -2.046 -2.916 1.00 51.69 110 GLY A CA 1
ATOM 852 C C . GLY A 1 110 ? -12.000 -2.096 -4.433 1.00 51.69 110 GLY A C 1
ATOM 853 O O . GLY A 1 110 ? -11.463 -1.164 -5.022 1.00 51.69 110 GLY A O 1
ATOM 854 N N . THR A 1 111 ? -12.384 -3.201 -5.052 1.00 51.09 111 THR A N 1
ATOM 855 C CA . THR A 1 111 ? -12.033 -3.637 -6.418 1.00 51.09 111 THR A CA 1
ATOM 856 C C . THR A 1 111 ? -12.256 -2.651 -7.572 1.00 51.09 111 THR A C 1
ATOM 858 O O . THR A 1 111 ? -11.789 -2.940 -8.666 1.00 51.09 111 THR A O 1
ATOM 861 N N . TYR A 1 112 ? -12.937 -1.513 -7.394 1.00 50.53 112 TYR A N 1
ATOM 862 C CA . TYR A 1 112 ? -13.306 -0.640 -8.510 1.00 50.53 112 TYR A CA 1
ATOM 863 C C . TYR A 1 112 ? -13.037 0.848 -8.215 1.00 50.53 112 TYR A C 1
ATOM 865 O O . TYR A 1 112 ? -13.480 1.409 -7.213 1.00 50.53 112 TYR A O 1
ATOM 873 N N . ARG A 1 113 ? -12.323 1.512 -9.138 1.00 52.06 113 ARG A N 1
ATOM 874 C CA . ARG A 1 113 ? -11.802 2.898 -9.046 1.00 52.06 113 ARG A CA 1
ATOM 875 C C . ARG A 1 113 ? -12.832 4.020 -8.811 1.00 52.06 113 ARG A C 1
ATOM 877 O O . ARG A 1 113 ? -12.423 5.163 -8.636 1.00 52.06 113 ARG A O 1
ATOM 884 N N . SER A 1 114 ? -14.134 3.744 -8.844 1.00 58.38 114 SER A N 1
ATOM 885 C CA . SER A 1 114 ? -15.202 4.760 -8.815 1.00 58.38 114 SER A CA 1
ATOM 886 C C . SER A 1 114 ? -16.216 4.558 -7.680 1.00 58.38 114 SER A C 1
ATOM 888 O O . SER A 1 114 ? -17.406 4.812 -7.865 1.00 58.38 114 SER A O 1
ATOM 890 N N . GLY A 1 115 ? -15.765 4.041 -6.536 1.00 68.00 115 GLY A N 1
ATOM 891 C CA . GLY A 1 115 ? -16.611 3.761 -5.375 1.00 68.00 115 GLY A CA 1
ATOM 892 C C . GLY A 1 115 ? -16.602 4.818 -4.278 1.00 68.00 115 GLY A C 1
ATOM 893 O O . GLY A 1 115 ? -15.667 5.609 -4.163 1.00 68.00 115 GLY A O 1
ATOM 894 N N . GLU A 1 116 ? -17.611 4.766 -3.410 1.00 78.06 116 GLU A N 1
ATOM 895 C CA . GLU A 1 116 ? -17.544 5.402 -2.094 1.00 78.06 116 GLU A CA 1
ATOM 896 C C . GLU A 1 116 ? -16.773 4.471 -1.152 1.00 78.06 116 GLU A C 1
ATOM 898 O O . GLU A 1 116 ? -17.128 3.301 -1.002 1.00 78.06 116 GLU A O 1
ATOM 903 N N . THR A 1 117 ? -15.705 4.978 -0.532 1.00 76.81 117 THR A N 1
ATOM 904 C CA . THR A 1 117 ? -14.961 4.235 0.494 1.00 76.81 117 THR A CA 1
ATOM 905 C C . THR A 1 117 ? -15.189 4.875 1.852 1.00 76.81 117 THR A C 1
ATOM 907 O O . THR A 1 117 ? -14.978 6.074 2.028 1.00 76.81 117 THR A O 1
ATOM 910 N N . GLN A 1 118 ? -15.604 4.060 2.813 1.00 84.62 118 GLN A N 1
ATOM 911 C CA . GLN A 1 118 ? -15.833 4.448 4.195 1.00 84.62 118 GLN A CA 1
ATOM 912 C C . GLN A 1 118 ? -14.894 3.657 5.104 1.00 84.62 118 GLN A C 1
ATOM 914 O O . GLN A 1 118 ? -14.643 2.471 4.882 1.00 84.62 118 GLN A O 1
ATOM 919 N N . PHE A 1 119 ? -14.396 4.309 6.149 1.00 84.88 119 PHE A N 1
ATOM 920 C CA . PHE A 1 119 ? -13.419 3.739 7.077 1.00 84.88 119 PHE A CA 1
ATOM 921 C C . PHE A 1 119 ? -13.928 3.858 8.499 1.00 84.88 119 PHE A C 1
ATOM 923 O O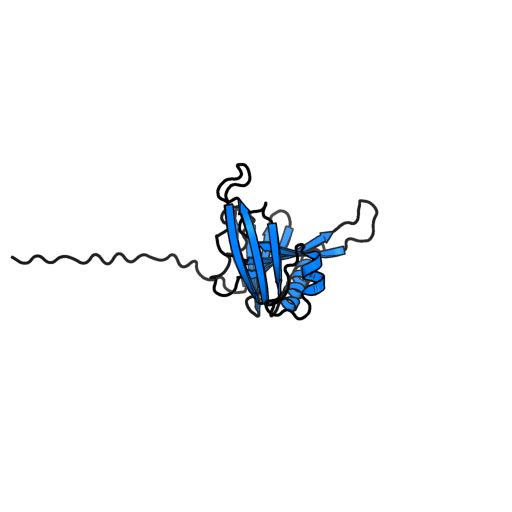 . PHE A 1 119 ? -14.488 4.887 8.838 1.00 84.88 119 PHE A O 1
ATOM 930 N N . ARG A 1 120 ? -13.685 2.896 9.382 1.00 86.00 120 ARG A N 1
ATOM 931 C CA . ARG A 1 120 ? -13.866 3.122 10.825 1.00 86.00 120 ARG A CA 1
ATOM 932 C C . ARG A 1 120 ? -12.865 2.335 11.642 1.00 86.00 120 ARG A C 1
ATOM 934 O O . ARG A 1 120 ? -12.438 1.261 11.231 1.00 86.00 120 ARG A O 1
ATOM 941 N N . GLY A 1 121 ? -12.543 2.835 12.830 1.00 84.88 121 GLY A N 1
ATOM 942 C CA . GLY A 1 121 ? -12.054 1.954 13.887 1.00 84.88 121 GLY A CA 1
ATOM 943 C C . GLY A 1 121 ? -13.149 0.963 14.279 1.00 84.88 121 GLY A C 1
ATOM 944 O O . GLY A 1 121 ? -14.338 1.280 14.196 1.00 84.88 121 GLY A O 1
ATOM 945 N N . VAL A 1 122 ? -12.776 -0.244 14.697 1.00 81.38 122 VAL A N 1
ATOM 946 C CA . VAL A 1 122 ? -13.760 -1.206 15.219 1.00 81.38 122 VAL A CA 1
ATOM 947 C C . VAL A 1 122 ? -14.493 -0.577 16.411 1.00 81.38 122 VAL A C 1
ATOM 949 O O . VAL A 1 122 ? -13.865 -0.223 17.404 1.00 81.38 122 VAL A O 1
ATOM 952 N N . GLY A 1 123 ? -15.819 -0.436 16.302 1.00 78.12 123 GLY A N 1
ATOM 953 C CA . GLY A 1 123 ? -16.666 0.215 17.313 1.00 78.12 123 GLY A CA 1
ATOM 954 C C . GLY A 1 123 ? -16.827 1.735 17.164 1.00 78.12 123 GLY A C 1
ATOM 955 O O . GLY A 1 123 ? -17.608 2.327 17.905 1.00 78.12 123 GLY A O 1
ATOM 956 N N . GLU A 1 124 ? -16.155 2.357 16.194 1.00 84.94 124 GLU A N 1
ATOM 957 C CA . GLU A 1 124 ? -16.193 3.803 15.940 1.00 84.94 124 GLU A CA 1
ATOM 958 C C . GLU A 1 124 ? -17.181 4.184 14.821 1.00 84.94 124 GLU A C 1
ATOM 960 O O . GLU A 1 124 ? 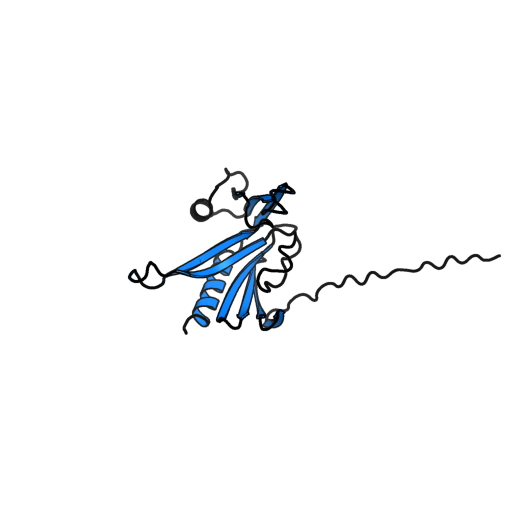-17.757 3.338 14.126 1.00 84.94 124 GLU A O 1
ATOM 965 N N . ARG A 1 125 ? -17.383 5.494 14.624 1.00 85.38 125 ARG A N 1
ATOM 966 C CA . ARG A 1 125 ? -18.133 6.028 13.472 1.00 85.38 125 ARG A CA 1
ATOM 967 C C . ARG A 1 125 ? -17.314 5.939 12.183 1.00 85.38 125 ARG A C 1
ATOM 969 O O . ARG A 1 125 ? -16.088 5.966 12.216 1.00 85.38 125 ARG A O 1
ATOM 976 N N . PHE A 1 126 ? -18.015 5.883 11.048 1.00 84.62 126 PHE A N 1
ATOM 977 C CA . PHE A 1 126 ? -17.379 5.913 9.734 1.00 84.62 126 PHE A CA 1
ATOM 978 C C . PHE A 1 126 ? -16.825 7.303 9.394 1.00 84.62 126 PHE A C 1
ATOM 980 O O . PHE A 1 126 ? -17.571 8.282 9.352 1.00 84.62 126 PHE A O 1
ATOM 987 N N . PHE A 1 127 ? -15.530 7.348 9.109 1.00 83.00 127 PHE A N 1
ATOM 988 C CA . PHE A 1 127 ? -14.814 8.397 8.398 1.00 83.00 127 PHE A CA 1
ATOM 989 C C . PHE A 1 127 ? -15.085 8.272 6.897 1.00 83.00 127 PHE A C 1
ATOM 991 O O . PHE A 1 127 ? -15.153 7.159 6.360 1.00 83.00 127 PHE A O 1
ATOM 998 N N . ARG A 1 128 ? -15.222 9.407 6.211 1.00 79.12 128 ARG A N 1
ATOM 999 C CA . ARG A 1 128 ? -15.555 9.443 4.771 1.00 79.12 128 ARG A CA 1
ATOM 1000 C C . ARG A 1 128 ? -14.418 9.946 3.889 1.00 79.12 128 ARG A C 1
ATOM 1002 O O . ARG A 1 128 ? -14.580 10.061 2.679 1.00 79.12 128 ARG A O 1
ATOM 1009 N N . SER A 1 129 ? -13.269 10.245 4.485 1.00 77.06 129 SER A N 1
ATOM 1010 C CA . SER A 1 129 ? -12.078 10.686 3.769 1.00 77.06 129 SER A CA 1
ATOM 1011 C C . SER A 1 129 ? -10.817 10.037 4.333 1.00 77.06 129 SER A C 1
ATOM 1013 O O . SER A 1 129 ? -10.758 9.638 5.499 1.00 77.06 129 SER A O 1
ATOM 1015 N N . MET A 1 130 ? -9.785 9.939 3.491 1.00 72.12 130 MET A N 1
ATOM 1016 C CA . MET A 1 130 ? -8.476 9.446 3.917 1.00 72.12 130 MET A CA 1
ATOM 1017 C C . MET A 1 130 ? -7.833 10.384 4.936 1.00 72.12 130 MET A C 1
ATOM 1019 O O . MET A 1 130 ? -7.245 9.913 5.900 1.00 72.12 130 MET A O 1
ATOM 1023 N N . ASP A 1 131 ? -8.011 11.694 4.786 1.00 76.06 131 ASP A N 1
ATOM 1024 C CA . ASP A 1 131 ? -7.477 12.686 5.722 1.00 76.06 131 ASP A CA 1
ATOM 1025 C C . ASP A 1 131 ? -8.083 12.535 7.127 1.00 76.06 131 ASP A C 1
ATOM 1027 O O . ASP A 1 131 ? -7.368 12.605 8.133 1.00 76.06 131 ASP A O 1
ATOM 1031 N N . GLU A 1 132 ? -9.386 12.245 7.218 1.00 79.19 132 GLU A N 1
ATOM 1032 C CA . GLU A 1 132 ? -10.029 11.901 8.488 1.00 79.19 132 GLU A CA 1
ATOM 1033 C C . GLU A 1 132 ? -9.449 10.615 9.073 1.00 79.19 132 GLU A C 1
ATOM 1035 O O . GLU A 1 132 ? -9.124 10.586 10.262 1.00 79.19 132 GLU A O 1
ATOM 1040 N N . LEU A 1 133 ? -9.270 9.567 8.261 1.00 79.62 133 LEU A N 1
ATOM 1041 C CA . LEU A 1 133 ? -8.649 8.329 8.728 1.00 79.62 133 LEU A CA 1
ATOM 1042 C C . LEU A 1 133 ? -7.230 8.593 9.246 1.00 79.62 133 LEU A C 1
ATOM 1044 O O . LEU A 1 133 ? -6.911 8.177 10.350 1.00 79.62 133 LEU A O 1
ATOM 1048 N N . GLN A 1 134 ? -6.385 9.311 8.507 1.00 76.81 134 GLN A N 1
ATOM 1049 C CA . GLN A 1 134 ? -5.012 9.635 8.916 1.00 76.81 134 GLN A CA 1
ATOM 1050 C C . GLN A 1 134 ? -4.967 10.404 10.240 1.00 76.81 134 GLN A C 1
ATOM 1052 O O . GLN A 1 134 ? -4.127 10.126 11.098 1.00 76.81 134 GLN A O 1
ATOM 1057 N N . THR A 1 135 ? -5.905 11.330 10.433 1.00 81.69 135 THR A N 1
ATOM 1058 C CA . THR A 1 135 ? -6.016 12.121 11.664 1.00 81.69 135 THR A CA 1
ATOM 1059 C C . THR A 1 135 ? -6.448 11.267 12.857 1.00 81.69 135 THR A C 1
ATOM 1061 O O . THR A 1 135 ? -5.931 11.432 13.962 1.00 81.69 135 THR A O 1
ATOM 1064 N N . ASN A 1 136 ? -7.373 10.329 12.640 1.00 81.81 136 ASN A N 1
ATOM 1065 C CA . ASN A 1 136 ? -8.020 9.569 13.710 1.00 81.81 136 ASN A CA 1
ATOM 1066 C C . ASN A 1 136 ? -7.463 8.148 13.897 1.00 81.81 136 ASN A C 1
ATOM 1068 O O . ASN A 1 136 ? -7.790 7.491 14.882 1.00 81.81 136 ASN A O 1
ATOM 1072 N N . ARG A 1 137 ? -6.596 7.655 13.000 1.00 78.19 137 ARG A N 1
ATOM 1073 C CA . ARG A 1 137 ? -6.064 6.281 13.061 1.00 78.19 137 ARG A CA 1
ATOM 1074 C C . ARG A 1 137 ? -5.123 6.039 14.230 1.00 78.19 137 ARG A C 1
ATOM 1076 O O . ARG A 1 137 ? -4.809 4.889 14.528 1.00 78.19 137 ARG A O 1
ATOM 1083 N N . LYS A 1 138 ? -4.620 7.095 14.874 1.00 79.38 138 LYS A N 1
ATOM 1084 C CA . LYS A 1 138 ? -3.629 6.963 15.942 1.00 79.38 138 LYS A CA 1
ATOM 1085 C C . LYS A 1 138 ? -4.222 6.171 17.110 1.00 79.38 138 LYS A C 1
ATOM 1087 O O . LYS A 1 138 ? -5.136 6.631 17.781 1.00 79.38 138 LYS A O 1
ATOM 1092 N N . GLY A 1 139 ? -3.665 4.987 17.362 1.00 76.88 139 GLY A N 1
ATOM 1093 C CA . GLY A 1 139 ? -4.137 4.066 18.400 1.00 76.88 139 GLY A CA 1
ATOM 1094 C C . GLY A 1 139 ? -5.164 3.034 17.922 1.00 76.88 139 GLY A C 1
ATOM 1095 O O . GLY A 1 139 ? -5.475 2.112 18.677 1.00 76.88 139 GLY A O 1
ATOM 1096 N N . LEU A 1 140 ? -5.642 3.122 16.676 1.00 82.31 140 LEU A N 1
ATOM 1097 C CA . LEU A 1 140 ? -6.452 2.068 16.074 1.00 82.31 140 LEU A CA 1
ATOM 1098 C C . LEU A 1 140 ? -5.565 0.866 15.746 1.00 82.31 140 LEU A C 1
ATOM 1100 O O . LEU A 1 140 ? -4.528 0.995 15.101 1.00 82.31 140 LEU A O 1
ATOM 1104 N N . LYS A 1 141 ? -5.991 -0.320 16.183 1.00 85.56 141 LYS A N 1
ATOM 1105 C CA . LYS A 1 141 ? -5.326 -1.586 15.836 1.00 85.56 141 LYS A CA 1
ATOM 1106 C C . LYS A 1 141 ? -5.918 -2.220 14.590 1.00 85.56 141 LYS A C 1
ATOM 1108 O O . LYS A 1 141 ? -5.198 -2.806 13.799 1.00 85.56 141 LYS A O 1
ATOM 1113 N N . ILE A 1 142 ? -7.231 -2.108 14.430 1.00 88.19 142 ILE A N 1
ATOM 1114 C CA . ILE A 1 142 ? -7.965 -2.673 13.305 1.00 88.19 142 ILE A CA 1
ATOM 1115 C C . ILE A 1 142 ? -8.841 -1.572 12.736 1.00 88.19 142 ILE A C 1
ATOM 1117 O O . ILE A 1 142 ? -9.508 -0.859 13.494 1.00 88.19 142 ILE A O 1
ATOM 1121 N N . ILE A 1 143 ? -8.847 -1.462 11.413 1.00 87.12 143 ILE A N 1
ATOM 1122 C CA . ILE A 1 143 ? -9.814 -0.639 10.701 1.00 87.12 143 ILE A CA 1
ATOM 1123 C C . ILE A 1 143 ? -10.721 -1.511 9.854 1.00 87.12 143 ILE A C 1
ATOM 1125 O O . ILE A 1 143 ? -10.294 -2.519 9.289 1.00 87.12 143 ILE A O 1
ATOM 1129 N N . GLU A 1 144 ? -11.970 -1.096 9.759 1.00 87.69 144 GLU A N 1
ATOM 1130 C CA . GLU A 1 144 ? -12.927 -1.644 8.818 1.00 87.69 144 GLU A CA 1
ATOM 1131 C C . GLU A 1 144 ? -13.031 -0.702 7.630 1.00 87.69 144 GLU A C 1
ATOM 1133 O O . GLU A 1 144 ? -13.137 0.515 7.793 1.00 87.69 144 GLU A O 1
ATOM 1138 N N . VAL A 1 145 ? -12.989 -1.283 6.441 1.00 83.31 145 VAL A N 1
ATOM 1139 C CA . VAL A 1 145 ? -13.126 -0.591 5.170 1.00 83.31 145 VAL A CA 1
ATOM 1140 C C . VAL A 1 145 ? -14.356 -1.158 4.494 1.00 83.31 145 VAL A C 1
ATOM 1142 O O . VAL A 1 145 ? -14.440 -2.366 4.268 1.00 83.31 145 VAL A O 1
ATOM 1145 N N . ASN A 1 146 ? -15.296 -0.277 4.185 1.00 83.56 146 ASN A N 1
ATOM 1146 C CA . ASN A 1 146 ? -16.417 -0.579 3.318 1.00 83.56 146 ASN A CA 1
ATOM 1147 C C . ASN A 1 146 ? -16.211 0.174 2.005 1.00 83.56 146 ASN A C 1
ATOM 1149 O O . ASN A 1 146 ? -16.005 1.387 2.015 1.00 83.56 146 ASN A O 1
ATOM 1153 N N . ASN A 1 147 ? -16.240 -0.541 0.889 1.00 79.25 147 ASN A N 1
ATOM 1154 C CA . ASN A 1 147 ? -16.226 0.051 -0.435 1.00 79.25 147 ASN A CA 1
ATOM 1155 C C . ASN A 1 147 ? -17.493 -0.353 -1.186 1.00 79.25 147 ASN A C 1
ATOM 1157 O O . ASN A 1 147 ? -17.748 -1.542 -1.383 1.00 79.25 147 ASN A O 1
ATOM 1161 N N . VAL A 1 148 ? -18.246 0.648 -1.630 1.00 81.19 148 VAL A N 1
ATOM 1162 C CA . VAL A 1 148 ? -19.425 0.477 -2.480 1.00 81.19 148 VAL A CA 1
ATOM 1163 C C . VAL A 1 148 ? -19.074 0.976 -3.869 1.00 81.19 148 VAL A C 1
ATOM 1165 O O . VAL A 1 148 ? -18.753 2.154 -4.041 1.00 81.19 148 VAL A O 1
ATOM 1168 N N . SER A 1 149 ? -19.114 0.097 -4.865 1.00 76.06 149 SER A N 1
ATOM 1169 C CA . SER A 1 149 ? -18.684 0.439 -6.217 1.00 76.06 149 SER A CA 1
ATOM 1170 C C . SER A 1 149 ? -19.329 -0.410 -7.308 1.00 76.06 149 SER A C 1
ATOM 1172 O O . SER A 1 149 ? -19.816 -1.515 -7.076 1.00 76.06 149 SER A O 1
ATOM 1174 N N . TRP A 1 150 ? -19.330 0.131 -8.526 1.00 70.44 150 TRP A N 1
ATOM 1175 C CA . TRP A 1 150 ? -19.831 -0.544 -9.720 1.00 70.44 150 TRP A CA 1
ATOM 1176 C C . TRP A 1 150 ? -18.762 -1.462 -10.313 1.00 70.44 150 TRP A C 1
ATOM 1178 O O . TRP A 1 150 ? -17.668 -0.992 -10.618 1.00 70.44 150 TRP A O 1
ATOM 1188 N N . GLU A 1 151 ? -19.108 -2.725 -10.563 1.00 69.94 151 GLU A N 1
ATOM 1189 C CA . GLU A 1 151 ? -18.265 -3.681 -11.295 1.00 69.94 151 GLU A CA 1
ATOM 1190 C C . GLU A 1 151 ? -17.937 -3.180 -12.709 1.00 69.94 151 GLU A C 1
ATOM 1192 O O . GLU A 1 151 ? -16.829 -3.366 -13.212 1.00 69.94 151 GLU A O 1
ATOM 1197 N N . TYR A 1 152 ? -18.887 -2.467 -13.328 1.00 69.31 152 TYR A N 1
ATOM 1198 C CA . TYR A 1 152 ? -18.725 -1.816 -14.627 1.00 69.31 152 TYR A CA 1
ATOM 1199 C C . TYR A 1 152 ? -19.025 -0.309 -14.524 1.00 69.31 152 TYR A C 1
ATOM 1201 O O . TYR A 1 152 ? -20.125 0.128 -14.884 1.00 69.31 152 TYR A O 1
ATOM 1209 N N . PRO A 1 153 ? -18.058 0.520 -14.076 1.00 66.31 153 PRO A N 1
ATOM 1210 C CA . PRO A 1 153 ? -18.263 1.949 -13.824 1.00 66.31 153 PRO A CA 1
ATOM 1211 C C . PRO A 1 153 ? -18.800 2.741 -15.014 1.00 66.31 153 PRO A C 1
ATOM 1213 O O . PRO A 1 153 ? -19.701 3.558 -14.861 1.00 66.31 153 PRO A O 1
ATOM 1216 N N . ALA A 1 154 ? -18.280 2.476 -16.216 1.00 71.88 154 ALA A N 1
ATOM 1217 C CA . ALA A 1 154 ? -18.654 3.214 -17.423 1.00 71.88 154 ALA A CA 1
ATOM 1218 C C . ALA A 1 154 ? -20.141 3.057 -17.786 1.00 71.88 154 ALA A C 1
ATOM 1220 O O . ALA A 1 154 ? -20.711 3.929 -18.437 1.00 71.88 154 ALA A O 1
ATOM 1221 N N . LEU A 1 155 ? -20.762 1.953 -17.359 1.00 77.19 155 LEU A N 1
ATOM 1222 C CA . LEU A 1 155 ? -22.154 1.616 -17.653 1.00 77.19 155 LEU A CA 1
ATOM 1223 C C . LEU A 1 155 ? -23.039 1.591 -16.397 1.00 77.19 155 LEU A C 1
ATOM 1225 O O . LEU A 1 155 ? -24.224 1.299 -16.519 1.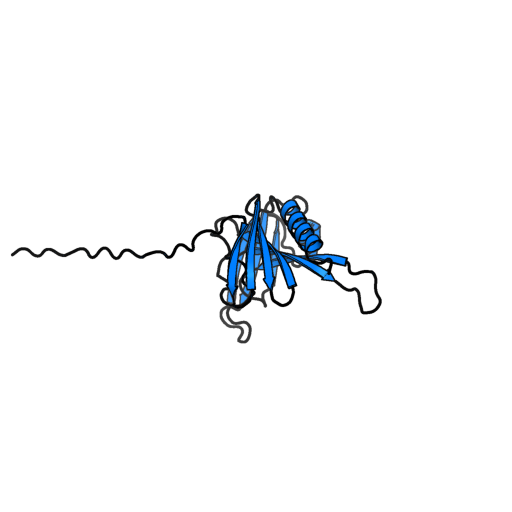00 77.19 155 LEU A O 1
ATOM 1229 N N . HIS A 1 156 ? -22.488 1.898 -15.214 1.00 76.06 156 HIS A 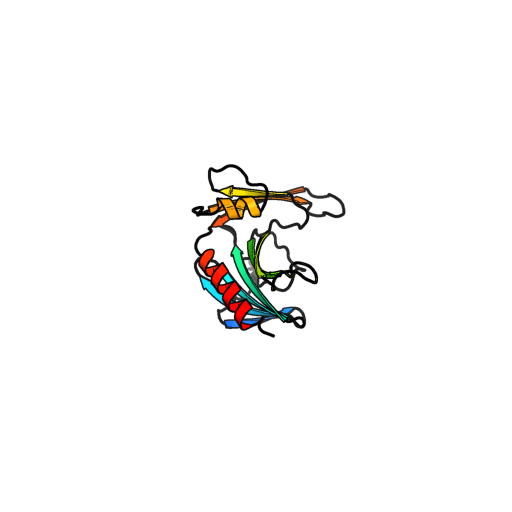N 1
ATOM 1230 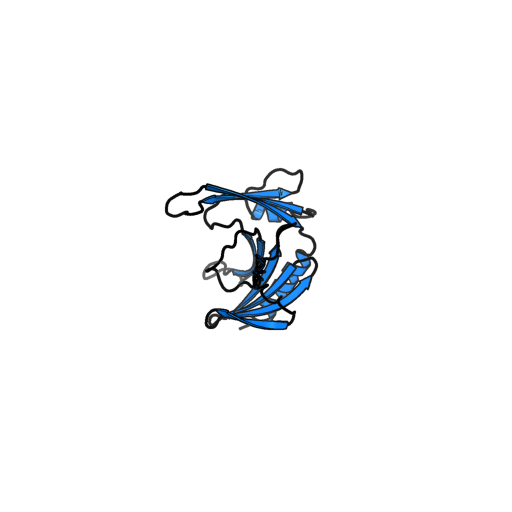C CA . HIS A 1 156 ? -23.177 1.828 -13.918 1.00 76.06 156 HIS A CA 1
ATOM 1231 C C . HIS A 1 156 ? -23.930 0.501 -13.713 1.00 76.06 156 HIS A C 1
ATOM 1233 O O . HIS A 1 156 ? -25.105 0.478 -13.344 1.00 76.06 156 HIS A O 1
ATOM 1239 N N . LEU A 1 157 ? -23.258 -0.618 -13.997 1.00 74.94 157 LEU A N 1
ATOM 1240 C CA . LEU A 1 157 ? -23.829 -1.961 -13.904 1.00 74.94 157 LEU A CA 1
ATOM 1241 C C . LEU A 1 157 ? -23.089 -2.790 -12.849 1.00 74.94 157 LEU A C 1
ATOM 1243 O O . LEU A 1 157 ? -21.870 -2.683 -12.723 1.00 74.94 157 LEU A O 1
ATOM 1247 N N . GLY A 1 158 ? -23.841 -3.621 -12.119 1.00 74.50 158 GLY A N 1
ATOM 1248 C CA . GLY A 1 158 ? -23.302 -4.536 -11.109 1.00 74.50 158 GLY A CA 1
ATOM 1249 C C . GLY A 1 158 ? -22.822 -3.796 -9.865 1.00 74.50 158 GLY A C 1
ATOM 1250 O O . GLY A 1 158 ? -21.626 -3.669 -9.650 1.00 74.50 158 GLY A O 1
ATOM 1251 N N . MET A 1 159 ? -23.736 -3.241 -9.062 1.00 81.06 159 MET A N 1
ATOM 1252 C CA . MET A 1 159 ? -23.337 -2.642 -7.783 1.00 81.06 159 MET A CA 1
ATOM 1253 C C . MET A 1 159 ? -22.796 -3.738 -6.864 1.00 81.06 159 MET A C 1
ATOM 1255 O O . MET A 1 159 ? -23.468 -4.746 -6.646 1.00 81.06 159 MET A O 1
ATOM 1259 N N . SER A 1 160 ? -21.620 -3.507 -6.295 1.00 76.94 160 SER A N 1
ATOM 1260 C CA . SER A 1 160 ? -20.963 -4.402 -5.353 1.00 76.94 160 SER A CA 1
ATOM 1261 C C . SER A 1 160 ? -20.607 -3.654 -4.073 1.00 76.94 160 SER A C 1
ATOM 1263 O O . SER A 1 160 ? -20.269 -2.469 -4.093 1.00 76.94 160 SER A O 1
ATOM 1265 N N . GLU A 1 161 ? -20.701 -4.357 -2.950 1.00 81.50 161 GLU A N 1
ATOM 1266 C CA . GLU A 1 161 ? -20.268 -3.865 -1.650 1.00 81.50 161 GLU A CA 1
ATOM 1267 C C . GLU A 1 161 ? -19.237 -4.833 -1.078 1.00 81.50 161 GLU A C 1
ATOM 1269 O O . GLU A 1 161 ? -19.466 -6.044 -0.993 1.00 81.50 161 GLU A O 1
ATOM 1274 N N . ILE A 1 162 ? -18.090 -4.292 -0.685 1.00 78.25 162 ILE A N 1
ATOM 1275 C CA . ILE A 1 162 ? -16.974 -5.054 -0.149 1.00 78.25 162 ILE A CA 1
ATOM 1276 C C . ILE A 1 162 ? -16.636 -4.526 1.231 1.00 78.25 162 ILE A C 1
ATOM 1278 O O . ILE A 1 162 ? -16.198 -3.391 1.396 1.00 78.25 162 ILE A O 1
ATOM 1282 N N . ASN A 1 163 ? -16.766 -5.416 2.209 1.00 82.56 163 ASN A N 1
ATOM 1283 C CA . ASN A 1 163 ? -16.376 -5.170 3.584 1.00 82.56 163 ASN A CA 1
ATOM 1284 C C . ASN A 1 163 ? -15.082 -5.927 3.898 1.00 82.56 163 ASN A C 1
ATOM 1286 O O . ASN A 1 163 ? -14.967 -7.135 3.661 1.00 82.56 163 ASN A O 1
ATOM 1290 N N . ALA A 1 164 ? -14.106 -5.208 4.438 1.00 83.44 164 ALA A N 1
ATOM 1291 C CA . ALA A 1 164 ? -12.792 -5.728 4.772 1.00 83.44 164 ALA A CA 1
ATOM 1292 C C . ALA A 1 164 ? -12.320 -5.191 6.118 1.00 83.44 164 ALA A C 1
ATOM 1294 O O . ALA A 1 164 ? -12.615 -4.058 6.484 1.00 83.44 164 ALA A O 1
ATOM 1295 N N . GLN A 1 165 ? -11.540 -5.994 6.834 1.00 87.06 165 GLN A N 1
ATOM 1296 C CA . GLN A 1 165 ? -10.842 -5.545 8.031 1.00 87.06 165 GLN A CA 1
ATOM 1297 C C . GLN A 1 165 ? -9.342 -5.621 7.801 1.00 87.06 165 GLN A C 1
ATOM 1299 O O . GLN A 1 165 ? -8.842 -6.615 7.274 1.00 87.06 165 GLN A O 1
ATOM 1304 N N . PHE A 1 166 ? -8.627 -4.591 8.230 1.00 85.06 166 PHE A N 1
ATOM 1305 C CA . PHE A 1 166 ? -7.177 -4.531 8.152 1.00 85.06 166 PHE A CA 1
ATOM 1306 C C . PHE A 1 166 ? -6.597 -4.327 9.539 1.00 85.06 166 PHE A C 1
ATOM 1308 O O . PHE A 1 166 ? -6.962 -3.389 10.243 1.00 85.06 166 PHE A O 1
ATOM 1315 N N . ASP A 1 167 ? -5.664 -5.197 9.904 1.00 87.38 167 ASP A N 1
ATOM 1316 C CA . ASP A 1 167 ? -4.821 -5.005 11.075 1.00 87.38 167 ASP A CA 1
ATOM 1317 C C . ASP A 1 167 ? -3.690 -4.021 10.739 1.00 87.38 167 ASP A C 1
ATOM 1319 O O . ASP A 1 167 ? -2.893 -4.249 9.825 1.00 87.38 167 ASP A O 1
ATOM 1323 N N . LEU A 1 168 ? -3.617 -2.930 11.493 1.00 86.56 168 LEU A N 1
ATOM 1324 C CA . LEU A 1 168 ? -2.630 -1.867 11.329 1.00 86.56 168 LEU A CA 1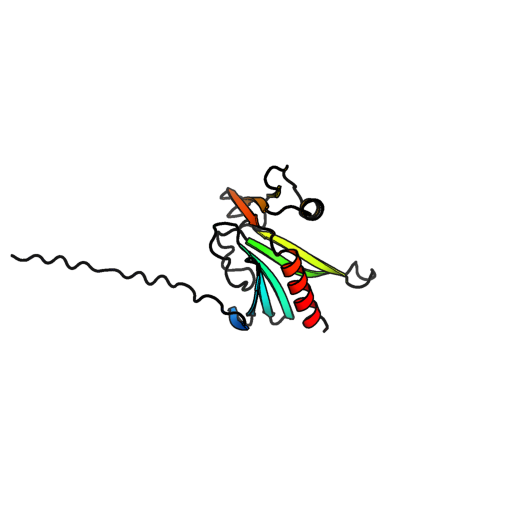
ATOM 1325 C C . LEU A 1 168 ? -1.295 -2.165 12.020 1.00 86.56 168 LEU A C 1
ATOM 1327 O O . LEU A 1 168 ? -0.363 -1.372 11.895 1.00 86.56 168 LEU A O 1
ATOM 1331 N N . THR A 1 169 ? -1.153 -3.291 12.726 1.00 89.19 169 THR A N 1
ATOM 1332 C CA . THR A 1 169 ? 0.135 -3.682 13.316 1.00 89.19 169 THR A CA 1
ATOM 1333 C C . THR A 1 169 ? 1.227 -3.681 12.242 1.00 89.19 169 THR A C 1
ATOM 1335 O O . THR A 1 169 ? 1.028 -4.210 11.144 1.00 89.19 169 THR A O 1
ATOM 1338 N N . GLY A 1 170 ? 2.349 -3.021 12.540 1.00 88.50 170 GLY A N 1
ATOM 1339 C CA . GLY A 1 170 ? 3.483 -2.857 11.626 1.00 88.50 170 GLY A CA 1
ATOM 1340 C C . GLY A 1 170 ? 3.352 -1.725 10.597 1.00 88.50 170 GLY A C 1
ATOM 1341 O O . GLY A 1 170 ? 4.260 -1.570 9.784 1.00 88.50 170 GLY A O 1
ATOM 1342 N N . ILE A 1 171 ? 2.281 -0.915 10.616 1.00 87.06 171 ILE A N 1
ATOM 1343 C CA . ILE A 1 171 ? 2.093 0.158 9.621 1.00 87.06 171 ILE A CA 1
ATOM 1344 C C . ILE A 1 171 ? 3.225 1.196 9.649 1.00 87.06 171 ILE A C 1
ATOM 1346 O O . ILE A 1 171 ? 3.767 1.514 8.596 1.00 87.06 171 ILE A O 1
ATOM 1350 N N . ASP A 1 172 ? 3.664 1.643 10.829 1.00 89.94 172 ASP A N 1
ATOM 1351 C CA . ASP A 1 172 ? 4.761 2.619 10.956 1.00 89.94 172 ASP A CA 1
ATOM 1352 C C . ASP A 1 172 ? 6.089 2.059 10.415 1.00 89.94 172 ASP A C 1
ATOM 1354 O O . ASP A 1 172 ? 6.879 2.769 9.789 1.00 89.94 172 ASP A O 1
ATOM 1358 N N . TRP A 1 173 ? 6.331 0.756 10.616 1.00 92.88 173 TRP A N 1
ATOM 1359 C CA . TRP A 1 173 ? 7.476 0.063 10.026 1.00 92.88 173 TRP A CA 1
ATOM 1360 C C . TRP A 1 173 ? 7.374 0.043 8.498 1.00 92.88 173 TRP A C 1
ATOM 1362 O O . TRP A 1 173 ? 8.346 0.372 7.817 1.00 92.88 173 TRP A O 1
ATOM 1372 N N . ALA A 1 174 ? 6.199 -0.288 7.958 1.00 89.38 174 ALA A N 1
ATOM 1373 C CA . ALA A 1 174 ? 5.964 -0.341 6.521 1.00 89.38 174 ALA A CA 1
ATOM 1374 C C . ALA A 1 174 ? 6.161 1.035 5.864 1.00 89.38 174 ALA A C 1
ATOM 1376 O O . ALA A 1 174 ? 6.868 1.141 4.859 1.00 89.38 174 ALA A O 1
ATOM 1377 N N . GLU A 1 175 ? 5.619 2.096 6.470 1.00 88.94 175 GLU A N 1
ATOM 1378 C CA . GLU A 1 175 ? 5.827 3.486 6.049 1.00 88.94 175 GLU A CA 1
ATOM 1379 C C . GLU A 1 175 ? 7.321 3.844 6.021 1.00 88.94 175 GLU A C 1
ATOM 1381 O O . GLU A 1 175 ? 7.829 4.346 5.013 1.00 88.94 175 GLU A O 1
ATOM 1386 N N . ALA A 1 176 ? 8.062 3.519 7.085 1.00 90.88 176 ALA A N 1
ATOM 1387 C CA . ALA A 1 176 ? 9.497 3.775 7.160 1.00 90.88 176 ALA A CA 1
ATOM 1388 C C . ALA A 1 176 ? 10.297 3.020 6.081 1.00 90.88 176 ALA A C 1
ATOM 1390 O O . ALA A 1 176 ? 11.213 3.595 5.486 1.00 90.88 176 ALA A O 1
ATOM 1391 N N . GLN A 1 177 ? 9.950 1.761 5.790 1.00 91.50 177 GLN A N 1
ATOM 1392 C CA . GLN A 1 177 ? 10.614 0.965 4.750 1.00 91.50 177 GLN A CA 1
ATOM 1393 C C . GLN A 1 177 ? 10.350 1.510 3.343 1.00 91.50 177 GLN A C 1
ATOM 1395 O O . GLN A 1 177 ? 11.280 1.606 2.538 1.00 91.50 177 GLN A O 1
ATOM 1400 N N . VAL A 1 178 ? 9.112 1.922 3.051 1.00 87.81 178 VAL A N 1
ATOM 1401 C CA . VAL A 1 178 ? 8.762 2.552 1.768 1.00 87.81 178 VAL A CA 1
ATOM 1402 C C . VAL A 1 178 ? 9.551 3.847 1.581 1.00 87.81 178 VAL A C 1
ATOM 1404 O O . VAL A 1 178 ? 10.169 4.043 0.533 1.00 87.81 178 VAL A O 1
ATOM 1407 N N . LEU A 1 179 ? 9.623 4.694 2.614 1.00 88.62 179 LEU A N 1
ATOM 1408 C CA . LEU A 1 179 ? 10.412 5.928 2.580 1.00 88.62 179 LEU A CA 1
ATOM 1409 C C . LEU A 1 179 ? 11.912 5.660 2.402 1.00 88.62 179 LEU A C 1
ATOM 1411 O O . LEU A 1 179 ? 12.570 6.355 1.628 1.00 88.62 179 LEU A O 1
ATOM 1415 N N . ALA A 1 180 ? 12.471 4.672 3.104 1.00 88.56 180 ALA A N 1
ATOM 1416 C CA . ALA A 1 180 ? 13.881 4.307 2.979 1.00 88.56 180 ALA A CA 1
ATOM 1417 C C . ALA A 1 180 ? 14.212 3.806 1.564 1.00 88.56 180 ALA A C 1
ATOM 1419 O O . ALA A 1 180 ? 15.212 4.221 0.973 1.00 88.56 180 ALA A O 1
ATOM 1420 N N . CYS A 1 181 ? 13.341 2.969 0.997 1.00 84.38 181 CYS A N 1
ATOM 1421 C CA . CYS A 1 181 ? 13.471 2.464 -0.364 1.00 84.38 181 CYS A CA 1
ATOM 1422 C C . CYS A 1 181 ? 13.365 3.595 -1.398 1.00 84.38 181 CYS A C 1
ATOM 1424 O O . CYS A 1 181 ? 14.206 3.679 -2.294 1.00 84.38 181 CYS A O 1
ATOM 1426 N N . TYR A 1 182 ? 12.412 4.519 -1.233 1.00 81.56 182 TYR A N 1
ATOM 1427 C CA . TYR A 1 182 ? 12.304 5.692 -2.101 1.00 81.56 182 TYR A CA 1
ATOM 1428 C C . TYR A 1 182 ? 13.560 6.563 -2.017 1.00 81.56 182 TYR A C 1
ATOM 1430 O O . TYR A 1 182 ? 14.140 6.888 -3.041 1.00 81.56 182 TYR A O 1
ATOM 1438 N N . LYS A 1 183 ? 14.057 6.894 -0.818 1.00 82.62 183 LYS A N 1
ATOM 1439 C CA . LYS A 1 183 ? 15.265 7.732 -0.653 1.00 82.62 183 LYS A CA 1
ATOM 1440 C C . LYS A 1 183 ? 16.510 7.128 -1.308 1.00 82.62 183 LYS A C 1
ATOM 1442 O O . LYS A 1 183 ? 17.308 7.861 -1.890 1.00 82.62 183 LYS A O 1
ATOM 1447 N N . LYS A 1 184 ? 16.660 5.801 -1.238 1.00 82.50 184 LYS A N 1
ATOM 1448 C CA . LYS A 1 184 ? 17.771 5.070 -1.864 1.00 82.50 184 LYS A CA 1
ATOM 1449 C C . LYS A 1 184 ? 17.741 5.142 -3.397 1.00 82.50 184 LYS A C 1
ATOM 1451 O O . LYS A 1 184 ? 18.798 5.084 -4.013 1.00 82.50 184 LYS A O 1
ATOM 1456 N N . ASN A 1 185 ? 16.553 5.255 -3.996 1.00 71.19 185 ASN A N 1
ATOM 1457 C CA . ASN A 1 185 ? 16.361 5.120 -5.445 1.00 71.19 185 ASN A CA 1
ATOM 1458 C C . ASN A 1 185 ? 15.903 6.413 -6.155 1.00 71.19 185 ASN A C 1
ATOM 1460 O O . ASN A 1 185 ? 16.086 6.539 -7.361 1.00 71.19 185 ASN A O 1
ATOM 1464 N N . GLY A 1 186 ? 15.330 7.368 -5.422 1.00 56.94 186 GLY A N 1
ATOM 1465 C CA . GLY A 1 186 ? 14.782 8.643 -5.901 1.00 56.94 186 GLY A CA 1
ATOM 1466 C C . GLY A 1 186 ? 15.745 9.827 -5.786 1.00 56.94 186 GLY A C 1
ATOM 1467 O O . GLY A 1 186 ? 15.316 10.969 -5.886 1.00 56.94 186 GLY A O 1
ATOM 1468 N N . SER A 1 187 ? 17.034 9.573 -5.549 1.00 45.06 187 SER A N 1
ATOM 1469 C CA . SER A 1 187 ? 18.105 10.582 -5.518 1.00 45.06 187 SER A CA 1
ATOM 1470 C C . SER A 1 187 ? 18.813 10.748 -6.878 1.00 45.06 187 SER A C 1
ATOM 1472 O O . SER A 1 187 ? 20.001 11.061 -6.920 1.00 45.06 187 SER A O 1
ATOM 1474 N N . ARG A 1 188 ? 18.097 10.528 -7.991 1.00 42.94 188 ARG A N 1
ATOM 1475 C CA . ARG A 1 188 ? 18.581 10.881 -9.336 1.00 42.94 188 ARG A CA 1
ATOM 1476 C C . ARG A 1 188 ? 18.179 12.297 -9.713 1.00 42.94 188 ARG A C 1
ATOM 1478 O O . ARG A 1 188 ? 16.990 12.624 -9.521 1.00 42.94 188 ARG A O 1
#

Secondary structure (DSSP, 8-state):
----------------PPPPPTT-EEEEETTEEEEEEEEETTEEEEEEEETTEEEEEEEEEPTTSPPP-----SSS---SS-EEEEEEEEEP-TTTSSS-EEEEEEEEE-SSTT-EEEEEETTSPPB-SHHHHHHH-TT-SEEEEEEEEEEEGGGTEEEEEEEEEEE-TTHHHHHHHHHHHHHHHS--